Protein AF-A0AAE3SZ29-F1 (afdb_monomer_lite)

Secondary structure (DSSP, 8-state):
-PPP--------SS---SS------------HHHHHHHHHHHHTTS----PPPHHHHHHH-PPPTTT---HHHHHHHTT-GGGHHHHHHHHHHHHHHHHHTTT-HHHHHHHHHHHHHHHHHHHHHTHHHHHTT--HHHHHHHIIIIIIHHHHHHTPSPTT---HHHHHHHHHHHHHTTSS---

Structure (mmCIF, N/CA/C/O backbone):
data_AF-A0AAE3SZ29-F1
#
_entry.id   AF-A0AAE3SZ29-F1
#
loop_
_atom_site.group_PDB
_atom_site.id
_atom_site.type_symbol
_atom_site.label_atom_id
_atom_site.label_alt_id
_atom_site.label_comp_id
_atom_site.label_asym_id
_atom_site.label_entity_id
_atom_site.label_seq_id
_atom_site.pdbx_PDB_ins_code
_atom_site.Cartn_x
_atom_site.Cartn_y
_atom_site.Cartn_z
_atom_site.occupancy
_atom_site.B_iso_or_equiv
_atom_site.auth_seq_id
_atom_site.auth_comp_id
_atom_site.auth_asym_id
_atom_site.auth_atom_id
_atom_site.pdbx_PDB_model_num
ATOM 1 N N . MET A 1 1 ? -8.466 -22.260 -72.303 1.00 47.19 1 MET A N 1
ATOM 2 C CA . MET A 1 1 ? -7.644 -23.228 -71.547 1.00 47.19 1 MET A CA 1
ATOM 3 C C . MET A 1 1 ? -6.756 -22.408 -70.622 1.00 47.19 1 MET A C 1
ATOM 5 O O . MET A 1 1 ? -5.885 -21.716 -71.125 1.00 47.19 1 MET A O 1
ATOM 9 N N . PHE A 1 2 ? -7.067 -22.335 -69.325 1.00 50.59 2 PHE A N 1
ATOM 10 C CA . PHE A 1 2 ? -6.287 -21.530 -68.374 1.00 50.59 2 PHE A CA 1
ATOM 11 C C . PHE A 1 2 ? -5.117 -22.369 -67.837 1.00 50.59 2 PHE A C 1
ATOM 13 O O . PHE A 1 2 ? -5.345 -23.536 -67.508 1.00 50.59 2 PHE A O 1
ATOM 20 N N . PRO A 1 3 ? -3.884 -21.836 -67.769 1.00 58.81 3 PRO A N 1
ATOM 21 C CA . PRO A 1 3 ? -2.756 -22.582 -67.228 1.00 58.81 3 PRO A CA 1
ATOM 22 C C . PRO A 1 3 ? -2.939 -22.792 -65.721 1.00 58.81 3 PRO A C 1
ATOM 24 O O . PRO A 1 3 ? -3.259 -21.856 -64.989 1.00 58.81 3 PRO A O 1
ATOM 27 N N . GLN A 1 4 ? -2.733 -24.025 -65.259 1.00 59.03 4 GLN A N 1
ATOM 28 C CA . GLN A 1 4 ? -2.646 -24.323 -63.833 1.00 59.03 4 GLN A CA 1
ATOM 29 C C . GLN A 1 4 ? -1.248 -23.953 -63.336 1.00 59.03 4 GLN A C 1
ATOM 31 O O . GLN A 1 4 ? -0.250 -24.514 -63.783 1.00 59.03 4 GLN A O 1
ATOM 36 N N . THR A 1 5 ? -1.167 -22.999 -62.416 1.00 60.97 5 THR A N 1
ATOM 37 C CA . THR A 1 5 ? 0.059 -22.687 -61.681 1.00 60.97 5 THR A CA 1
ATOM 38 C C . THR A 1 5 ? 0.287 -23.758 -60.617 1.00 60.97 5 THR A C 1
ATOM 40 O O . THR A 1 5 ? -0.485 -23.880 -59.667 1.00 60.97 5 THR A O 1
ATOM 43 N N . ARG A 1 6 ? 1.349 -24.553 -60.781 1.00 57.00 6 ARG A N 1
ATOM 44 C CA . ARG A 1 6 ? 1.778 -25.576 -59.819 1.00 57.00 6 ARG A CA 1
ATOM 45 C C . ARG A 1 6 ? 2.961 -25.019 -59.024 1.00 57.00 6 ARG A C 1
ATOM 47 O O . ARG A 1 6 ? 3.998 -24.717 -59.606 1.00 57.00 6 ARG A O 1
ATOM 54 N N . GLN A 1 7 ? 2.778 -24.805 -57.722 1.00 60.34 7 GLN A N 1
ATOM 55 C CA . GLN A 1 7 ? 3.846 -24.383 -56.810 1.00 60.34 7 GLN A CA 1
ATOM 56 C C . GLN A 1 7 ? 4.390 -25.618 -56.082 1.00 60.34 7 GLN A C 1
ATOM 58 O O . GLN A 1 7 ? 3.624 -26.325 -55.431 1.00 60.34 7 GLN A O 1
ATOM 63 N N . GLU A 1 8 ? 5.691 -25.890 -56.195 1.00 67.19 8 GLU A N 1
ATOM 64 C CA . GLU A 1 8 ? 6.353 -27.058 -55.597 1.00 67.19 8 GLU A CA 1
ATOM 65 C C . GLU A 1 8 ? 7.702 -26.626 -54.994 1.00 67.19 8 GLU A C 1
ATOM 67 O O . GLU A 1 8 ? 8.421 -25.844 -55.611 1.00 67.19 8 GLU A O 1
ATO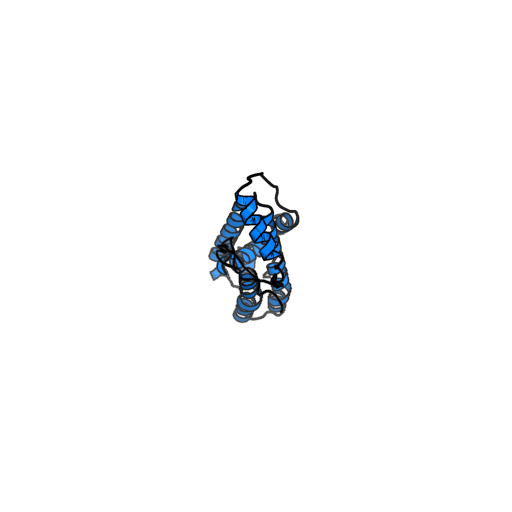M 72 N N . GLY A 1 9 ? 8.052 -27.124 -53.799 1.00 60.91 9 GLY A N 1
ATOM 73 C CA . GLY A 1 9 ? 9.371 -26.906 -53.176 1.00 60.91 9 GLY A CA 1
ATOM 74 C C . GLY A 1 9 ? 9.479 -25.792 -52.125 1.00 60.91 9 GLY A C 1
ATOM 75 O O . GLY A 1 9 ? 10.590 -25.414 -51.759 1.00 60.91 9 GLY A O 1
ATOM 76 N N . ASN A 1 10 ? 8.369 -25.261 -51.609 1.00 63.47 10 ASN A N 1
ATOM 77 C CA . ASN A 1 10 ? 8.437 -24.175 -50.631 1.00 63.47 10 ASN A CA 1
ATOM 78 C C . ASN A 1 10 ? 8.800 -24.675 -49.220 1.00 63.47 10 ASN A C 1
ATOM 80 O O . ASN A 1 10 ? 8.099 -25.511 -48.651 1.00 63.47 10 ASN A O 1
ATOM 84 N N . VAL A 1 11 ? 9.838 -24.088 -48.624 1.00 57.00 11 VAL A N 1
ATOM 85 C CA . VAL A 1 11 ? 10.181 -24.225 -47.201 1.00 57.00 11 VAL A CA 1
ATOM 86 C C . VAL A 1 11 ? 10.098 -22.834 -46.580 1.00 57.00 11 VAL A C 1
ATOM 88 O O . VAL A 1 11 ? 10.895 -21.964 -46.919 1.00 57.00 11 VAL A O 1
ATOM 91 N N . ALA A 1 12 ? 9.132 -22.603 -45.691 1.00 59.00 12 ALA A N 1
ATOM 92 C CA . ALA A 1 12 ? 9.002 -21.338 -44.971 1.00 59.00 12 ALA A CA 1
ATOM 93 C C . ALA A 1 12 ? 8.807 -21.593 -43.475 1.00 59.00 12 ALA A C 1
ATOM 95 O O . ALA A 1 12 ? 8.003 -22.434 -43.084 1.00 59.00 12 ALA A O 1
ATOM 96 N N . GLY A 1 13 ? 9.503 -20.824 -42.636 1.00 51.88 13 GLY A N 1
ATOM 97 C CA . GLY A 1 13 ? 9.291 -20.786 -41.182 1.00 51.88 13 GLY A CA 1
ATOM 98 C C . GLY A 1 13 ? 8.069 -19.956 -40.758 1.00 51.88 13 GLY A C 1
ATOM 99 O O . GLY A 1 13 ? 8.051 -19.437 -39.648 1.00 51.88 13 GLY A O 1
ATOM 100 N N . GLY A 1 14 ? 7.090 -19.772 -41.650 1.00 66.88 14 GLY A N 1
ATOM 101 C CA . GLY A 1 14 ? 5.929 -18.889 -41.496 1.00 66.88 14 GLY A CA 1
ATOM 102 C C . GLY A 1 14 ? 4.823 -19.216 -42.512 1.00 66.88 14 GLY A C 1
ATOM 103 O O . GLY A 1 14 ? 4.827 -20.291 -43.111 1.00 66.88 14 GLY A O 1
ATOM 104 N N . HIS A 1 15 ? 3.856 -18.316 -42.713 1.00 65.31 15 HIS A N 1
ATOM 105 C CA . HIS A 1 15 ? 2.686 -18.588 -43.563 1.00 65.31 15 HIS A CA 1
ATOM 106 C C . HIS A 1 15 ? 2.992 -18.504 -45.068 1.00 65.31 15 HIS A C 1
ATOM 108 O O . HIS A 1 15 ? 3.596 -17.539 -45.532 1.00 65.31 15 HIS A O 1
ATOM 114 N N . ILE A 1 16 ? 2.497 -19.478 -45.841 1.00 65.06 16 ILE A N 1
ATOM 115 C CA . ILE A 1 16 ? 2.490 -19.459 -47.312 1.00 65.06 16 ILE A CA 1
ATOM 116 C C . ILE A 1 16 ? 1.036 -19.445 -47.788 1.00 65.06 16 ILE A C 1
ATOM 118 O O . ILE A 1 16 ? 0.289 -20.373 -47.483 1.00 65.06 16 ILE A O 1
ATOM 122 N N . ALA A 1 17 ? 0.632 -18.431 -48.557 1.00 65.62 17 ALA A N 1
ATOM 123 C CA . ALA A 1 17 ? -0.669 -18.414 -49.229 1.00 65.62 17 ALA A CA 1
ATOM 124 C C . ALA A 1 17 ? -0.575 -17.850 -50.650 1.00 65.62 17 ALA A C 1
ATOM 126 O O . ALA A 1 17 ? 0.281 -17.023 -50.951 1.00 65.62 17 ALA A O 1
ATOM 127 N N . GLY A 1 18 ? -1.476 -18.316 -51.521 1.00 64.00 18 GLY A N 1
ATOM 128 C CA . GLY A 1 18 ? -1.470 -18.008 -52.954 1.00 64.00 18 GLY A CA 1
ATOM 129 C C . GLY A 1 18 ? -2.265 -16.770 -53.386 1.00 64.00 18 GLY A C 1
ATOM 130 O O . GLY A 1 18 ? -2.186 -16.414 -54.558 1.00 64.00 18 GLY A O 1
ATOM 131 N N . ARG A 1 19 ? -3.037 -16.119 -52.500 1.00 60.06 19 ARG A N 1
ATOM 132 C CA . ARG A 1 19 ? -3.757 -14.874 -52.837 1.00 60.06 19 ARG A CA 1
ATOM 133 C C . ARG A 1 19 ? -3.619 -13.789 -51.768 1.00 60.06 19 ARG A C 1
ATOM 135 O O . ARG A 1 19 ? -3.003 -12.784 -52.066 1.00 60.06 19 ARG A O 1
ATOM 142 N N . ASP A 1 20 ? -4.077 -14.014 -50.537 1.00 56.59 20 ASP A N 1
ATOM 143 C CA . ASP A 1 20 ? -3.865 -13.087 -49.414 1.00 56.59 20 ASP A CA 1
ATOM 144 C C . ASP A 1 20 ? -3.692 -13.877 -48.103 1.00 56.59 20 ASP A C 1
ATOM 146 O O . ASP A 1 20 ? -4.398 -14.864 -47.880 1.00 56.59 20 ASP A O 1
ATOM 150 N N . VAL A 1 21 ? -2.770 -13.452 -47.230 1.00 61.41 21 VAL A N 1
ATOM 151 C CA . VAL A 1 21 ? -2.700 -13.892 -45.823 1.00 61.41 21 VAL A CA 1
ATOM 152 C C . VAL A 1 21 ? -3.223 -12.743 -44.972 1.00 61.41 21 VAL A C 1
ATOM 154 O O . VAL A 1 21 ? -2.556 -11.719 -44.850 1.00 61.41 21 VAL A O 1
ATOM 157 N N . ASN A 1 22 ? -4.401 -12.897 -44.374 1.00 46.62 22 ASN A N 1
ATOM 158 C CA . ASN A 1 22 ? -4.946 -11.884 -43.478 1.00 46.62 22 ASN A CA 1
ATOM 159 C C . ASN A 1 22 ? -4.618 -12.271 -42.029 1.00 46.62 22 ASN A C 1
ATOM 161 O O . ASN A 1 22 ? -5.275 -13.135 -41.448 1.00 46.62 22 ASN A O 1
ATOM 165 N N . ILE A 1 23 ? -3.552 -11.689 -41.471 1.00 58.38 23 ILE A N 1
ATOM 166 C CA . ILE A 1 23 ? -3.154 -11.904 -40.075 1.00 58.38 23 ILE A CA 1
ATOM 167 C C . ILE A 1 23 ? -3.826 -10.822 -39.232 1.00 58.38 23 ILE A C 1
ATOM 169 O O . ILE A 1 23 ? -3.343 -9.696 -39.145 1.00 58.38 23 ILE A O 1
ATOM 173 N N . THR A 1 24 ? -4.951 -11.148 -38.603 1.00 47.38 24 THR A N 1
ATOM 174 C CA . THR A 1 24 ? -5.554 -10.272 -37.594 1.00 47.38 24 THR A CA 1
ATOM 175 C C . THR A 1 24 ? -4.826 -10.486 -36.271 1.00 47.38 24 THR A C 1
ATOM 177 O O . THR A 1 24 ? -5.182 -11.354 -35.477 1.00 47.38 24 THR A O 1
ATOM 180 N N . THR A 1 25 ? -3.770 -9.711 -36.028 1.00 45.91 25 THR A N 1
ATOM 181 C CA . THR A 1 25 ? -3.190 -9.600 -34.689 1.00 45.91 25 THR A CA 1
ATOM 182 C C . THR A 1 25 ? -4.165 -8.824 -33.816 1.00 45.91 25 THR A C 1
ATOM 184 O O . THR A 1 25 ? -4.243 -7.600 -33.892 1.00 45.91 25 THR A O 1
ATOM 187 N N . HIS A 1 26 ? -4.917 -9.531 -32.975 1.00 42.62 26 HIS A N 1
ATOM 188 C CA . HIS A 1 26 ? -5.533 -8.914 -31.810 1.00 42.62 26 HIS A CA 1
ATOM 189 C C . HIS A 1 26 ? -4.404 -8.554 -30.842 1.00 42.62 26 HIS A C 1
ATOM 191 O O . HIS A 1 26 ? -4.051 -9.339 -29.966 1.00 42.62 26 HIS A O 1
ATOM 197 N N . THR A 1 27 ? -3.792 -7.383 -31.016 1.00 49.19 27 THR A N 1
ATOM 198 C CA . THR A 1 27 ? -3.107 -6.731 -29.902 1.00 49.19 27 THR A CA 1
ATOM 199 C C . THR A 1 27 ? -4.181 -6.492 -28.855 1.00 49.19 27 THR A C 1
ATOM 201 O O . THR A 1 27 ? -5.045 -5.631 -29.036 1.00 49.19 27 THR A O 1
ATOM 204 N N . ALA A 1 28 ? -4.187 -7.320 -27.807 1.00 51.25 28 ALA A N 1
ATOM 205 C CA . ALA A 1 28 ? -4.912 -7.002 -26.589 1.00 51.25 28 ALA A CA 1
ATOM 206 C C . ALA A 1 28 ? -4.558 -5.555 -26.207 1.00 51.25 28 ALA A C 1
ATOM 208 O O . ALA A 1 28 ? -3.426 -5.140 -26.473 1.00 51.25 28 ALA A O 1
ATOM 209 N N . PRO A 1 29 ? -5.488 -4.760 -25.654 1.00 46.75 29 PRO A N 1
ATOM 210 C CA . PRO A 1 29 ? -5.119 -3.463 -25.112 1.00 46.75 29 PRO A CA 1
ATOM 211 C C . PRO A 1 29 ? -4.014 -3.721 -24.088 1.00 46.75 29 PRO A C 1
ATOM 213 O O . PRO A 1 29 ? -4.275 -4.305 -23.040 1.00 46.75 29 PRO A O 1
ATOM 216 N N . HIS A 1 30 ? -2.770 -3.394 -24.441 1.00 50.34 30 HIS A N 1
ATOM 217 C CA . HIS A 1 30 ? -1.645 -3.513 -23.528 1.00 50.34 30 HIS A CA 1
ATOM 218 C C . HIS A 1 30 ? -1.993 -2.621 -22.347 1.00 50.34 30 HIS A C 1
ATOM 220 O O . HIS A 1 30 ? -2.097 -1.401 -22.504 1.00 50.34 30 HIS A O 1
ATOM 226 N N . ASN A 1 31 ? -2.249 -3.225 -21.186 1.00 68.12 31 ASN A N 1
ATOM 227 C CA . ASN A 1 31 ? -2.470 -2.446 -19.983 1.00 68.12 31 ASN A CA 1
ATOM 228 C C . ASN A 1 31 ? -1.207 -1.610 -19.774 1.00 68.12 31 ASN A C 1
ATOM 230 O O . ASN A 1 31 ? -0.101 -2.084 -20.029 1.00 68.12 31 ASN A O 1
ATOM 234 N N . TYR A 1 32 ? -1.354 -0.365 -19.327 1.00 72.69 32 TYR A N 1
ATOM 235 C CA . TYR A 1 32 ? -0.215 0.519 -19.054 1.00 72.69 32 TYR A CA 1
ATOM 236 C C . TYR A 1 32 ? 0.872 -0.196 -18.222 1.00 72.69 32 TYR A C 1
ATOM 238 O O . TYR A 1 32 ? 2.058 -0.100 -18.518 1.00 72.69 32 TYR A O 1
ATOM 246 N N . ILE A 1 33 ? 0.457 -1.048 -17.280 1.00 72.44 33 ILE A N 1
ATOM 247 C CA . ILE A 1 33 ? 1.335 -1.909 -16.478 1.00 72.44 33 ILE A CA 1
ATOM 248 C C . ILE A 1 33 ? 2.107 -2.957 -17.302 1.00 72.44 33 ILE A C 1
ATOM 250 O O . ILE A 1 33 ? 3.288 -3.179 -17.041 1.00 72.44 33 ILE A O 1
ATOM 254 N N . ASP A 1 34 ? 1.498 -3.567 -18.319 1.00 73.75 34 ASP A N 1
ATOM 255 C CA . ASP A 1 34 ? 2.175 -4.526 -19.203 1.00 73.75 34 ASP A CA 1
ATOM 256 C C . ASP A 1 34 ? 3.289 -3.845 -20.012 1.00 73.75 34 ASP A C 1
ATOM 258 O O . ASP A 1 34 ? 4.384 -4.394 -20.145 1.00 73.75 34 ASP A O 1
ATOM 262 N N . GLN A 1 35 ? 3.049 -2.612 -20.477 1.00 75.44 35 GLN A N 1
ATOM 263 C CA . GLN A 1 35 ? 4.069 -1.802 -21.156 1.00 75.44 35 GLN A CA 1
ATOM 264 C C . GLN A 1 35 ? 5.237 -1.469 -20.221 1.00 75.44 35 GLN A C 1
ATOM 266 O O . GLN A 1 35 ? 6.398 -1.547 -20.624 1.00 75.44 35 GLN A O 1
ATOM 271 N N . LEU A 1 36 ? 4.952 -1.150 -18.954 1.00 73.06 36 LEU A N 1
ATOM 272 C CA . LEU A 1 36 ? 5.995 -0.919 -17.954 1.00 73.06 36 LEU A CA 1
ATOM 273 C C . LEU A 1 36 ? 6.800 -2.189 -17.662 1.00 73.06 36 LEU A C 1
ATOM 275 O O . LEU A 1 36 ? 8.022 -2.130 -17.536 1.00 73.06 36 LEU A O 1
ATOM 279 N N . TYR A 1 37 ? 6.156 -3.357 -17.606 1.00 75.25 37 TYR A N 1
ATOM 280 C CA . TYR A 1 37 ? 6.866 -4.624 -17.427 1.00 75.25 37 TYR A CA 1
ATOM 281 C C . TYR A 1 37 ? 7.765 -4.985 -18.611 1.00 75.25 37 TYR A C 1
ATOM 283 O O . TYR A 1 37 ? 8.831 -5.572 -18.403 1.00 75.25 37 TYR A O 1
ATOM 291 N N . GLU A 1 38 ? 7.359 -4.668 -19.839 1.00 74.31 38 GLU A N 1
ATOM 292 C CA . GLU A 1 38 ? 8.212 -4.817 -21.020 1.00 74.31 38 GLU A CA 1
ATOM 293 C C . GLU A 1 38 ? 9.417 -3.872 -20.940 1.00 74.31 38 GLU A C 1
ATOM 295 O O . GLU A 1 38 ? 10.556 -4.339 -21.020 1.00 74.31 38 GLU A O 1
ATOM 300 N N . SER A 1 39 ? 9.193 -2.584 -20.662 1.00 72.81 39 SER A N 1
ATOM 301 C CA . SER A 1 39 ? 10.261 -1.590 -20.473 1.00 72.81 39 SER A CA 1
ATOM 302 C C . SER A 1 39 ? 11.261 -2.006 -19.391 1.00 72.81 39 SER A C 1
ATOM 304 O O . SER A 1 39 ? 12.470 -1.952 -19.613 1.00 72.81 39 SER A O 1
ATOM 306 N N . LEU A 1 40 ? 10.782 -2.548 -18.267 1.00 73.00 40 LEU A N 1
ATOM 307 C CA . LEU A 1 40 ? 11.635 -3.072 -17.200 1.00 73.00 40 LEU A CA 1
ATOM 308 C C . LEU A 1 40 ? 12.573 -4.185 -17.686 1.00 73.00 40 LEU A C 1
ATOM 310 O O . LEU A 1 40 ? 13.750 -4.204 -17.329 1.00 73.00 40 LEU A O 1
ATOM 314 N N . LYS A 1 41 ? 12.082 -5.119 -18.510 1.00 72.12 41 LYS A N 1
ATOM 315 C CA . LYS A 1 41 ? 12.922 -6.199 -19.062 1.00 72.12 41 LYS A CA 1
ATOM 316 C C . LYS A 1 41 ? 14.040 -5.652 -19.951 1.00 72.12 41 LYS A C 1
ATOM 318 O O . LYS A 1 41 ? 15.112 -6.253 -20.008 1.00 72.12 41 LYS A O 1
ATOM 323 N N . HIS A 1 42 ? 13.800 -4.533 -20.632 1.00 67.19 42 HIS A N 1
ATOM 324 C CA . HIS A 1 42 ? 14.797 -3.872 -21.469 1.00 67.19 42 HIS A CA 1
ATOM 325 C C . HIS A 1 42 ? 15.809 -3.060 -20.643 1.00 67.19 42 HIS A C 1
ATOM 327 O O . HIS A 1 42 ? 17.006 -3.127 -20.926 1.00 67.19 42 HIS A O 1
ATOM 333 N N . GLU A 1 43 ? 15.362 -2.364 -19.593 1.00 67.00 43 GLU A N 1
ATOM 334 C CA . GLU A 1 43 ? 16.211 -1.555 -18.702 1.00 67.00 43 GLU A CA 1
ATOM 335 C C . GLU A 1 43 ? 17.206 -2.385 -17.881 1.00 67.00 43 GLU A C 1
ATOM 337 O O . GLU A 1 43 ? 18.330 -1.943 -17.657 1.00 67.00 43 GLU A O 1
ATOM 342 N N . VAL A 1 44 ? 16.855 -3.618 -17.493 1.00 60.16 44 VAL A N 1
ATOM 343 C CA . VAL A 1 44 ? 17.769 -4.522 -16.760 1.00 60.16 44 VAL A CA 1
ATOM 344 C C . VAL A 1 44 ? 19.093 -4.756 -17.514 1.00 60.16 44 VAL A C 1
ATOM 346 O O . VAL A 1 44 ? 20.103 -5.069 -16.886 1.00 60.16 44 VAL A O 1
ATOM 349 N N . ASN A 1 45 ? 19.126 -4.536 -18.834 1.00 55.16 45 ASN A N 1
ATOM 350 C CA . ASN A 1 45 ? 20.330 -4.681 -19.656 1.00 55.16 45 ASN A CA 1
ATOM 351 C C . ASN A 1 45 ? 21.153 -3.387 -19.822 1.00 55.16 45 ASN A C 1
ATOM 353 O O . ASN A 1 45 ? 22.303 -3.468 -20.244 1.00 55.16 45 ASN A O 1
ATOM 357 N N . ASN A 1 46 ? 20.606 -2.213 -19.483 1.00 53.22 46 ASN A N 1
ATOM 358 C CA . ASN A 1 46 ? 21.255 -0.908 -19.649 1.00 53.22 46 ASN A CA 1
ATOM 359 C C . ASN A 1 46 ? 21.281 -0.159 -18.309 1.00 53.22 46 ASN A C 1
ATOM 361 O O . ASN A 1 46 ? 20.355 0.560 -17.951 1.00 53.22 46 ASN A O 1
ATOM 365 N N . SER A 1 47 ? 22.353 -0.338 -17.539 1.00 50.12 47 SER A N 1
ATOM 366 C CA . SER A 1 47 ? 22.482 0.244 -16.200 1.00 50.12 47 SER A CA 1
ATOM 367 C C . SER A 1 47 ? 22.948 1.705 -16.244 1.00 50.12 47 SER A C 1
ATOM 369 O O . SER A 1 47 ? 24.145 1.981 -16.179 1.00 50.12 47 SER A O 1
ATOM 371 N N . THR A 1 48 ? 22.012 2.651 -16.305 1.00 51.34 48 THR A N 1
ATOM 372 C CA . THR A 1 48 ? 22.266 4.061 -15.959 1.00 51.34 48 THR A CA 1
ATOM 373 C C . THR A 1 48 ? 21.582 4.395 -14.633 1.00 51.34 48 THR A C 1
ATOM 375 O O . THR A 1 48 ? 20.394 4.108 -14.501 1.00 51.34 48 THR A O 1
ATOM 378 N N . PRO A 1 49 ? 22.273 4.994 -13.645 1.00 52.03 49 PRO A N 1
ATOM 379 C CA . PRO A 1 49 ? 21.628 5.427 -12.409 1.00 52.03 49 PRO A CA 1
ATOM 380 C C . PRO A 1 49 ? 20.580 6.505 -12.714 1.00 52.03 49 PRO A C 1
ATOM 382 O O . PRO A 1 49 ? 20.920 7.546 -13.272 1.00 52.03 49 PRO A O 1
ATOM 385 N N . GLN A 1 50 ? 19.324 6.2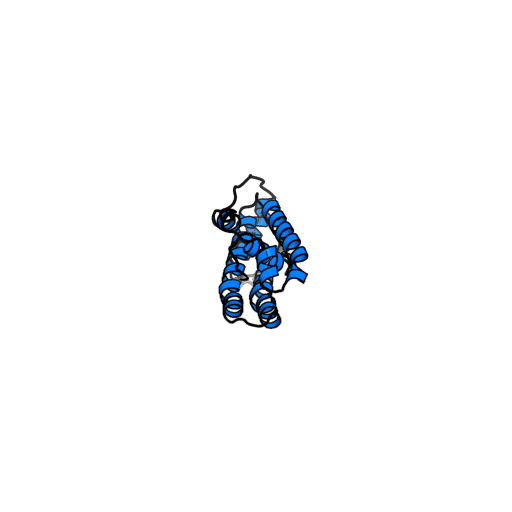56 -12.352 1.00 61.44 50 GLN A N 1
ATOM 386 C CA . GLN A 1 50 ? 18.243 7.241 -12.393 1.00 61.44 50 GLN A CA 1
ATOM 387 C C . GLN A 1 50 ? 17.833 7.620 -10.967 1.00 61.44 50 GLN A C 1
ATOM 389 O O . GLN A 1 50 ? 17.886 6.793 -10.057 1.00 61.44 50 GLN A O 1
ATOM 394 N N . GLU A 1 51 ? 17.442 8.878 -10.778 1.00 61.97 51 GLU A N 1
ATOM 395 C CA . GLU A 1 51 ? 16.820 9.349 -9.538 1.00 61.97 51 GLU A CA 1
ATOM 396 C C . GLU A 1 51 ? 15.377 8.831 -9.418 1.00 61.97 51 GLU A C 1
ATOM 398 O O . GLU A 1 51 ? 14.801 8.327 -10.385 1.00 61.97 51 GLU A O 1
ATOM 403 N N . PHE A 1 52 ? 14.788 8.936 -8.220 1.00 69.19 52 PHE A N 1
ATOM 404 C CA . PHE A 1 52 ? 13.387 8.567 -8.024 1.00 69.19 52 PHE A CA 1
ATOM 405 C C . PHE A 1 52 ? 12.453 9.488 -8.820 1.00 69.19 52 PHE A C 1
ATOM 407 O O . PHE A 1 52 ? 12.611 10.705 -8.756 1.00 69.19 52 PHE A O 1
ATOM 414 N N . ILE A 1 53 ? 11.437 8.937 -9.485 1.00 75.56 53 ILE A N 1
ATOM 415 C CA . ILE A 1 53 ? 10.370 9.718 -10.112 1.00 75.56 53 ILE A CA 1
ATOM 416 C C . ILE A 1 53 ? 9.587 10.489 -9.044 1.00 75.56 53 ILE A C 1
ATOM 418 O O . ILE A 1 53 ? 9.357 9.993 -7.938 1.00 75.56 53 ILE A O 1
ATOM 422 N N . GLU A 1 54 ? 9.131 11.690 -9.391 1.00 70.31 54 GLU A N 1
ATOM 423 C CA . GLU A 1 54 ? 8.446 12.624 -8.483 1.00 70.31 54 GLU A CA 1
ATOM 424 C C . GLU A 1 54 ? 7.254 11.981 -7.747 1.00 70.31 54 GLU A C 1
ATOM 426 O O . GLU A 1 54 ? 7.078 12.159 -6.541 1.00 70.31 54 GLU A O 1
ATOM 431 N N . GLN A 1 55 ? 6.476 11.147 -8.444 1.00 69.25 55 GLN A N 1
ATOM 432 C CA . GLN A 1 55 ? 5.337 10.434 -7.856 1.00 69.25 55 GLN A CA 1
ATOM 433 C C . GLN A 1 55 ? 5.755 9.462 -6.747 1.00 69.25 55 GLN A C 1
ATOM 435 O O . GLN A 1 55 ? 5.085 9.366 -5.721 1.00 69.25 55 GLN A O 1
ATOM 440 N N . LEU A 1 56 ? 6.870 8.749 -6.920 1.00 75.81 56 LEU A N 1
ATOM 441 C CA . LEU A 1 56 ? 7.381 7.832 -5.905 1.00 75.81 56 LEU A CA 1
ATOM 442 C C . LEU A 1 56 ? 8.032 8.607 -4.752 1.00 75.81 56 LEU A C 1
ATOM 444 O O . LEU A 1 56 ? 7.838 8.245 -3.592 1.00 75.81 56 LEU A O 1
ATOM 448 N N . GLN A 1 57 ? 8.723 9.713 -5.054 1.00 75.62 57 GLN A N 1
ATOM 449 C CA . GLN A 1 57 ? 9.264 10.623 -4.039 1.00 75.62 57 GLN A CA 1
ATOM 450 C C . GLN A 1 57 ? 8.166 11.145 -3.106 1.00 75.62 57 GLN A C 1
ATOM 452 O O . GLN A 1 57 ? 8.382 11.200 -1.898 1.00 75.62 57 GLN A O 1
ATOM 457 N N . HIS A 1 58 ? 6.973 11.448 -3.627 1.00 77.12 58 HIS A N 1
ATOM 458 C CA . HIS A 1 58 ? 5.827 11.855 -2.810 1.00 77.12 58 HIS A CA 1
ATOM 459 C C . HIS A 1 58 ? 5.428 10.795 -1.766 1.00 77.12 58 HIS A C 1
ATOM 461 O O . HIS A 1 58 ? 5.196 11.124 -0.603 1.00 77.12 58 HIS A O 1
ATOM 467 N N . PHE A 1 59 ? 5.395 9.513 -2.146 1.00 73.62 59 PHE A N 1
ATOM 468 C CA . PHE A 1 59 ? 5.067 8.420 -1.219 1.00 73.62 59 PHE A CA 1
ATOM 469 C C . PHE A 1 59 ? 6.203 8.080 -0.246 1.00 73.62 59 PHE A C 1
ATOM 471 O O . PHE A 1 59 ? 5.955 7.574 0.852 1.00 73.62 59 PHE A O 1
ATOM 478 N N . MET A 1 60 ? 7.447 8.349 -0.644 1.00 72.56 60 MET A N 1
ATOM 479 C CA . MET A 1 60 ? 8.633 8.163 0.194 1.00 72.56 60 MET A CA 1
ATOM 480 C C . MET A 1 60 ? 8.879 9.331 1.154 1.00 72.56 60 MET A C 1
ATOM 482 O O . MET A 1 60 ? 9.555 9.151 2.167 1.00 72.56 60 MET A O 1
ATOM 486 N N . ALA A 1 61 ? 8.351 10.517 0.855 1.00 72.50 61 ALA A N 1
ATOM 487 C CA . ALA A 1 61 ? 8.460 11.676 1.718 1.00 72.50 61 ALA A CA 1
ATOM 488 C C . ALA A 1 61 ? 7.634 11.458 2.993 1.00 72.50 61 ALA A C 1
ATOM 490 O O . ALA A 1 61 ? 6.404 11.433 2.964 1.00 72.50 61 ALA A O 1
ATOM 491 N N . SER A 1 62 ? 8.318 11.319 4.128 1.00 59.50 62 SER A N 1
ATOM 492 C CA . SER A 1 62 ? 7.666 11.354 5.436 1.00 59.50 62 SER A CA 1
ATOM 493 C C . SER A 1 62 ? 7.360 12.804 5.823 1.00 59.50 62 SER A C 1
ATOM 495 O O . SER A 1 62 ? 8.232 13.666 5.663 1.00 59.50 62 SER A O 1
ATOM 497 N N . PRO A 1 63 ? 6.171 13.102 6.380 1.00 59.34 63 PRO A N 1
ATOM 498 C CA . PRO A 1 63 ? 5.932 14.400 6.996 1.00 59.34 63 PRO A CA 1
ATOM 499 C C . PRO A 1 63 ? 6.912 14.636 8.157 1.00 59.34 63 PRO A C 1
ATOM 501 O O . PRO A 1 63 ? 7.468 13.680 8.708 1.00 59.34 63 PRO A O 1
ATOM 504 N N . PRO A 1 64 ? 7.146 15.904 8.543 1.00 54.19 64 PRO A N 1
ATOM 505 C CA . PRO A 1 64 ? 8.071 16.240 9.618 1.00 54.19 64 PRO A CA 1
ATOM 506 C C . PRO A 1 64 ? 7.735 15.462 10.897 1.00 54.19 64 PRO A C 1
ATOM 508 O O . PRO A 1 64 ? 6.585 15.432 11.341 1.00 54.19 64 PRO A O 1
ATOM 511 N N . SER A 1 65 ? 8.768 14.861 11.496 1.00 53.69 65 SER A N 1
ATOM 512 C CA . SER A 1 65 ? 8.694 13.899 12.610 1.00 53.69 65 SER A CA 1
ATOM 513 C C . SER A 1 65 ? 7.925 14.382 13.845 1.00 53.69 65 SER A C 1
ATOM 515 O O . SER A 1 65 ? 7.521 13.575 14.674 1.00 53.69 65 SER A O 1
ATOM 517 N N . GLN A 1 66 ? 7.701 15.691 13.968 1.00 50.41 66 GLN A N 1
ATOM 518 C CA . GLN A 1 66 ? 6.963 16.313 15.068 1.00 50.41 66 GLN A CA 1
ATOM 519 C C . GLN A 1 66 ? 5.432 16.183 14.946 1.00 50.41 66 GLN A C 1
ATOM 521 O O . GLN A 1 66 ? 4.733 16.438 15.922 1.00 50.41 66 GLN A O 1
ATOM 526 N N . LEU A 1 67 ? 4.905 15.789 13.779 1.00 53.62 67 LEU A N 1
ATOM 527 C CA . LEU A 1 67 ? 3.464 15.618 13.521 1.00 53.62 67 LEU A CA 1
ATOM 528 C C . LEU A 1 67 ? 3.066 14.165 13.212 1.00 53.62 67 LEU A C 1
ATOM 530 O O . LEU A 1 67 ? 1.878 13.845 13.176 1.00 53.62 67 LEU A O 1
ATOM 534 N N . SER A 1 68 ? 4.033 13.277 12.980 1.00 58.62 68 SER A N 1
ATOM 535 C CA . SER A 1 68 ? 3.779 11.886 12.603 1.00 58.62 68 SER A CA 1
ATOM 536 C C . SER A 1 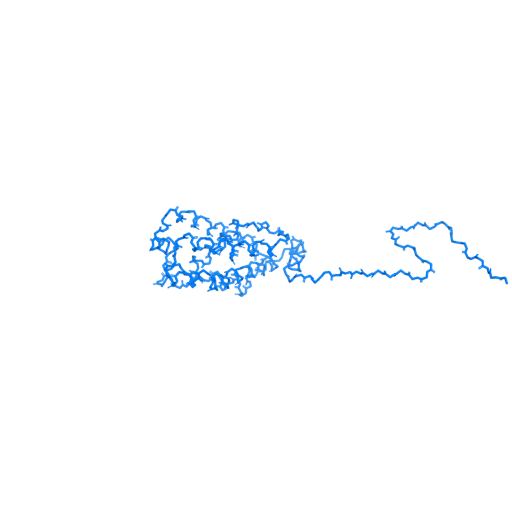68 ? 3.727 10.972 13.831 1.00 58.62 68 SER A C 1
ATOM 538 O O . SER A 1 68 ? 4.763 10.714 14.445 1.00 58.62 68 SER A O 1
ATOM 540 N N . ARG A 1 69 ? 2.548 10.426 14.162 1.00 67.94 69 ARG A N 1
ATOM 541 C CA . ARG A 1 69 ? 2.458 9.233 15.030 1.00 67.94 69 ARG A CA 1
ATOM 542 C C . ARG A 1 69 ? 3.078 8.032 14.322 1.00 67.94 69 ARG A C 1
ATOM 544 O O . ARG A 1 69 ? 2.900 7.881 13.108 1.00 67.94 69 ARG A O 1
ATOM 551 N N . SER A 1 70 ? 3.776 7.175 15.067 1.00 74.62 70 SER A N 1
ATOM 552 C CA . SER A 1 70 ? 4.352 5.958 14.494 1.00 74.62 70 SER A CA 1
ATOM 553 C C . SER A 1 70 ? 3.247 4.982 14.066 1.00 74.62 70 SER A C 1
ATOM 555 O O . SER A 1 70 ? 2.115 5.051 14.548 1.00 74.62 70 SER A O 1
ATOM 557 N N . LEU A 1 71 ? 3.556 4.069 13.140 1.00 78.81 71 LEU A N 1
ATOM 558 C CA . LEU A 1 71 ? 2.614 3.016 12.744 1.00 78.81 71 LEU A CA 1
ATOM 559 C C . LEU A 1 71 ? 2.232 2.149 13.956 1.00 78.81 71 LEU A C 1
ATOM 561 O O . LEU A 1 71 ? 1.062 1.808 14.111 1.00 78.81 71 LEU A O 1
ATOM 565 N N . ALA A 1 72 ? 3.195 1.869 14.838 1.00 79.06 72 ALA A N 1
ATOM 566 C CA . ALA A 1 72 ? 2.964 1.181 16.102 1.00 79.06 72 ALA A CA 1
ATOM 567 C C . ALA A 1 72 ? 1.947 1.903 17.007 1.00 79.06 72 ALA A C 1
ATOM 569 O O . ALA A 1 72 ? 1.064 1.245 17.559 1.00 79.06 72 ALA A O 1
ATOM 570 N N . ASP A 1 73 ? 2.020 3.234 17.114 1.00 79.50 73 ASP A N 1
ATOM 571 C CA . ASP A 1 73 ? 1.068 4.021 17.912 1.00 79.50 73 ASP A CA 1
ATOM 572 C C . ASP A 1 73 ? -0.340 3.961 17.304 1.00 79.50 73 ASP A C 1
ATOM 574 O O . ASP A 1 73 ? -1.300 3.648 18.001 1.00 79.50 73 ASP A O 1
ATOM 578 N N . LYS A 1 74 ? -0.462 4.152 15.981 1.00 80.06 74 LYS A N 1
ATOM 579 C CA . LYS A 1 74 ? -1.752 4.093 15.260 1.00 80.06 74 LYS A CA 1
ATOM 580 C C . LYS A 1 74 ? -2.453 2.737 15.414 1.00 80.06 74 LYS A C 1
ATOM 582 O O . LYS A 1 74 ? -3.669 2.658 15.574 1.00 80.06 74 LYS A O 1
ATOM 587 N N . LEU A 1 75 ? -1.686 1.650 15.348 1.00 80.31 75 LEU A N 1
ATOM 588 C CA . LEU A 1 75 ? -2.213 0.297 15.533 1.00 80.31 75 LEU A CA 1
ATOM 589 C C . LEU A 1 75 ? -2.526 0.002 17.006 1.00 80.31 75 LEU A C 1
ATOM 591 O O . LEU A 1 75 ? -3.478 -0.717 17.302 1.00 80.31 75 LEU A O 1
ATOM 595 N N . SER A 1 76 ? -1.771 0.575 17.943 1.00 79.69 76 SER A N 1
ATOM 596 C CA . SER A 1 76 ? -2.060 0.433 19.373 1.00 79.69 76 SER A CA 1
ATOM 597 C C . SER A 1 76 ? -3.355 1.144 19.766 1.00 79.69 76 SER A C 1
ATOM 599 O O . SER A 1 76 ? -4.163 0.561 20.487 1.00 79.69 76 SER A O 1
ATOM 601 N N . ASP A 1 77 ? -3.596 2.341 19.224 1.00 78.88 77 ASP A N 1
ATOM 602 C CA . ASP A 1 77 ? -4.813 3.131 19.459 1.00 78.88 77 ASP A CA 1
ATOM 603 C C . ASP A 1 77 ? -6.085 2.412 18.968 1.00 78.88 77 ASP A C 1
ATOM 605 O O . ASP A 1 77 ? -7.163 2.581 19.532 1.00 78.88 77 ASP A O 1
ATOM 609 N N . THR A 1 78 ? -5.953 1.541 17.964 1.00 74.81 78 THR A N 1
ATOM 610 C CA . THR A 1 78 ? -7.056 0.751 17.389 1.00 74.81 78 THR A CA 1
ATOM 611 C C . THR A 1 78 ? -7.171 -0.664 17.959 1.00 74.81 78 THR A C 1
ATOM 613 O O . THR A 1 78 ? -7.872 -1.507 17.394 1.00 74.81 78 THR A O 1
ATOM 616 N N . ASN A 1 79 ? -6.506 -0.945 19.087 1.00 78.69 79 ASN A N 1
ATOM 617 C CA . ASN A 1 79 ? -6.509 -2.254 19.749 1.00 78.69 79 ASN A CA 1
ATOM 618 C C . ASN A 1 79 ? -5.959 -3.394 18.858 1.00 78.69 79 ASN A C 1
ATOM 620 O O . ASN A 1 79 ? -6.425 -4.533 18.911 1.00 78.69 79 ASN A O 1
ATOM 624 N N . ARG A 1 80 ? -4.966 -3.074 18.014 1.00 80.56 80 ARG A N 1
ATOM 625 C CA . ARG A 1 80 ? -4.298 -3.978 17.056 1.00 80.56 80 ARG A CA 1
ATOM 626 C C . ARG A 1 80 ? -2.822 -4.203 17.405 1.00 80.56 80 ARG A C 1
ATOM 628 O O . ARG A 1 80 ? -1.968 -4.318 16.525 1.00 80.56 80 ARG A O 1
ATOM 635 N N . GLN A 1 81 ? -2.499 -4.255 18.698 1.00 82.62 81 GLN A N 1
ATOM 636 C CA . GLN A 1 81 ? -1.127 -4.497 19.171 1.00 82.62 81 GLN A CA 1
ATOM 637 C C . GLN A 1 81 ? -0.559 -5.845 18.711 1.00 82.62 81 GLN A C 1
ATOM 639 O O . GLN A 1 81 ? 0.649 -5.964 18.522 1.00 82.62 81 GLN A O 1
ATOM 644 N N . ASP A 1 82 ? -1.422 -6.835 18.473 1.00 84.50 82 ASP A N 1
ATOM 645 C CA . ASP A 1 82 ? -1.058 -8.177 18.012 1.00 84.50 82 ASP A CA 1
ATOM 646 C C . ASP A 1 82 ? -0.339 -8.185 16.656 1.00 84.50 82 ASP A C 1
ATOM 648 O O . ASP A 1 82 ? 0.463 -9.079 16.392 1.00 84.50 82 ASP A O 1
ATOM 652 N N . ILE A 1 83 ? -0.582 -7.180 15.808 1.00 85.12 83 ILE A N 1
ATOM 653 C CA . ILE A 1 83 ? 0.002 -7.106 14.462 1.00 85.12 83 ILE A CA 1
ATOM 654 C C . ILE A 1 83 ? 1.119 -6.068 14.327 1.00 85.12 83 ILE A C 1
ATOM 656 O O . ILE A 1 83 ? 1.728 -5.990 13.262 1.00 85.12 83 ILE A O 1
ATOM 660 N N . VAL A 1 84 ? 1.428 -5.294 15.374 1.00 85.88 84 VAL A N 1
ATOM 661 C CA . VAL A 1 84 ? 2.400 -4.183 15.315 1.00 85.88 84 VAL A CA 1
ATOM 662 C C . VAL A 1 84 ? 3.779 -4.647 14.847 1.00 85.88 84 VAL A C 1
ATOM 664 O O . VAL A 1 84 ? 4.335 -4.075 13.909 1.00 85.88 84 VAL A O 1
ATOM 667 N N . GLU A 1 85 ? 4.319 -5.707 15.453 1.00 86.12 85 GLU A N 1
ATOM 668 C CA . GLU A 1 85 ? 5.644 -6.235 15.101 1.00 86.12 85 GLU A CA 1
ATOM 669 C C . GLU A 1 85 ? 5.689 -6.704 13.640 1.00 86.12 85 GLU A C 1
ATOM 671 O O . GLU A 1 85 ? 6.607 -6.375 12.885 1.00 86.12 85 GLU A O 1
ATOM 676 N N . THR A 1 86 ? 4.645 -7.419 13.216 1.00 85.69 86 THR A N 1
ATOM 677 C CA . THR A 1 86 ? 4.527 -7.915 11.840 1.00 85.69 86 THR A CA 1
ATOM 678 C C . THR A 1 86 ? 4.397 -6.758 10.846 1.00 85.69 86 THR A C 1
ATOM 680 O O . THR A 1 86 ? 5.013 -6.795 9.780 1.00 85.69 86 THR A O 1
ATOM 683 N N . ALA A 1 87 ? 3.642 -5.713 11.194 1.00 85.94 87 ALA A N 1
ATOM 684 C CA . ALA A 1 87 ? 3.414 -4.547 10.350 1.00 85.94 87 ALA A CA 1
ATOM 685 C C . ALA A 1 87 ? 4.684 -3.702 10.157 1.00 85.94 87 ALA A C 1
ATOM 687 O O . ALA A 1 87 ? 4.986 -3.307 9.030 1.00 85.94 87 ALA A O 1
ATOM 688 N N . GLU A 1 88 ? 5.470 -3.467 11.214 1.00 84.94 88 GLU A N 1
ATOM 689 C CA . GLU A 1 88 ? 6.752 -2.750 11.109 1.00 84.94 88 GLU A CA 1
ATOM 690 C C . GLU A 1 88 ? 7.766 -3.529 10.261 1.00 84.94 88 GLU A C 1
ATOM 692 O O . GLU A 1 88 ? 8.407 -2.967 9.367 1.00 84.94 88 GLU A O 1
ATOM 697 N N . LEU A 1 89 ? 7.855 -4.846 10.457 1.00 87.44 89 LEU A N 1
ATOM 698 C CA . LEU A 1 89 ? 8.734 -5.702 9.664 1.00 87.44 89 LEU A CA 1
ATOM 699 C C . LEU A 1 89 ? 8.309 -5.749 8.185 1.00 87.44 89 LEU A C 1
ATOM 701 O O . LEU A 1 89 ? 9.152 -5.731 7.282 1.00 87.44 89 LEU A O 1
ATOM 705 N N . ALA A 1 90 ? 7.003 -5.780 7.914 1.00 86.94 90 ALA A N 1
ATOM 706 C CA . ALA A 1 90 ? 6.460 -5.708 6.562 1.00 86.94 90 ALA A CA 1
ATOM 707 C C . ALA A 1 90 ? 6.773 -4.357 5.897 1.00 86.94 90 ALA A C 1
ATOM 709 O O . ALA A 1 90 ? 7.261 -4.329 4.765 1.00 86.94 90 ALA A O 1
ATOM 710 N N . LYS A 1 91 ? 6.588 -3.246 6.615 1.00 87.00 91 LYS A N 1
ATOM 711 C CA . LYS A 1 91 ? 6.954 -1.898 6.157 1.00 87.00 91 LYS A CA 1
ATOM 712 C C . LYS A 1 91 ? 8.437 -1.799 5.795 1.00 87.00 91 LYS A C 1
ATOM 714 O O . LYS A 1 91 ? 8.769 -1.284 4.727 1.00 87.00 91 LYS A O 1
ATOM 719 N N . GLU A 1 92 ? 9.334 -2.320 6.633 1.00 86.81 92 GLU A N 1
ATOM 720 C CA . GLU A 1 92 ? 10.773 -2.307 6.342 1.00 86.81 92 GLU A CA 1
ATOM 721 C C . GLU A 1 92 ? 11.105 -3.140 5.091 1.00 86.81 92 GLU A C 1
ATOM 723 O O . GLU A 1 92 ? 11.893 -2.721 4.238 1.00 86.81 92 GLU A O 1
ATOM 728 N N . ARG A 1 93 ? 10.469 -4.309 4.934 1.00 87.75 93 ARG A N 1
ATOM 729 C CA . ARG A 1 93 ? 10.618 -5.153 3.737 1.00 87.75 93 ARG A CA 1
ATOM 730 C C . ARG A 1 93 ? 10.148 -4.440 2.470 1.00 87.75 93 ARG A C 1
ATOM 732 O O . ARG A 1 93 ? 10.840 -4.513 1.453 1.00 87.75 93 ARG A O 1
ATOM 739 N N . ALA A 1 94 ? 9.015 -3.743 2.528 1.00 87.38 94 ALA A N 1
ATOM 740 C CA . ALA A 1 94 ? 8.498 -2.952 1.416 1.00 87.38 94 ALA A CA 1
ATOM 741 C C . ALA A 1 94 ? 9.468 -1.825 1.028 1.00 87.38 94 ALA A C 1
ATOM 743 O O . ALA A 1 94 ? 9.831 -1.712 -0.144 1.00 87.38 94 ALA A O 1
ATOM 744 N N . ALA A 1 95 ? 9.975 -1.068 2.007 1.00 86.94 95 ALA A N 1
ATOM 745 C CA . ALA A 1 95 ? 10.960 -0.010 1.776 1.00 86.94 95 ALA A CA 1
ATOM 746 C C . ALA A 1 95 ? 12.237 -0.548 1.106 1.00 86.94 95 ALA A C 1
ATOM 748 O O . ALA A 1 95 ? 12.675 -0.028 0.079 1.00 86.94 95 ALA A O 1
ATOM 749 N N . LYS A 1 96 ? 12.794 -1.653 1.625 1.00 88.19 96 LYS A N 1
ATOM 750 C CA . LYS A 1 96 ? 13.963 -2.325 1.030 1.00 88.19 96 LYS A CA 1
ATOM 751 C C . LYS A 1 96 ? 13.695 -2.782 -0.402 1.00 88.19 96 LYS A C 1
ATOM 753 O O . LYS A 1 96 ? 14.586 -2.701 -1.247 1.00 88.19 96 LYS A O 1
ATOM 758 N N . LYS A 1 97 ? 12.481 -3.262 -0.690 1.00 87.38 97 LYS A N 1
ATOM 759 C CA . LYS A 1 97 ? 12.098 -3.685 -2.039 1.00 87.38 97 LYS A CA 1
ATOM 760 C C . LYS A 1 97 ? 12.040 -2.498 -3.001 1.00 87.38 97 LYS A C 1
ATOM 762 O O . LYS A 1 97 ? 12.608 -2.619 -4.078 1.00 87.38 97 LYS A O 1
ATOM 767 N N . ILE A 1 98 ? 11.466 -1.360 -2.606 1.00 86.12 98 ILE A N 1
ATOM 768 C CA . ILE A 1 98 ? 11.463 -0.131 -3.423 1.00 86.12 98 ILE A CA 1
ATOM 769 C C . ILE A 1 98 ? 12.901 0.324 -3.702 1.00 86.12 98 ILE A C 1
ATOM 771 O O . ILE A 1 98 ? 13.281 0.504 -4.857 1.00 86.12 98 ILE A O 1
ATOM 775 N N . MET A 1 99 ? 13.735 0.408 -2.660 1.00 85.25 99 MET A N 1
ATOM 776 C CA . MET A 1 99 ? 15.138 0.824 -2.785 1.00 85.25 99 MET A CA 1
ATOM 777 C C . MET A 1 99 ? 15.956 -0.094 -3.699 1.00 85.25 99 MET A C 1
ATOM 779 O O . MET A 1 99 ? 16.823 0.376 -4.431 1.00 85.25 99 MET A O 1
ATOM 783 N N . ARG A 1 100 ? 15.672 -1.402 -3.709 1.00 85.44 100 ARG A N 1
ATOM 784 C CA . ARG A 1 100 ? 16.370 -2.362 -4.576 1.00 85.44 100 ARG A CA 1
ATOM 785 C C . ARG A 1 100 ? 16.206 -2.051 -6.066 1.00 85.44 100 ARG A C 1
ATOM 787 O O . ARG A 1 100 ? 17.119 -2.354 -6.827 1.00 85.44 100 ARG A O 1
ATOM 794 N N . PHE A 1 101 ? 15.081 -1.471 -6.479 1.00 81.56 101 PHE A N 1
ATOM 795 C CA . PHE A 1 101 ? 14.836 -1.114 -7.881 1.00 81.56 101 PHE A CA 1
ATOM 796 C C . PHE A 1 101 ? 14.900 0.398 -8.128 1.00 81.56 101 PHE A C 1
ATOM 798 O O . PHE A 1 101 ? 14.382 0.878 -9.132 1.00 81.56 101 PHE A O 1
ATOM 805 N N . GLN A 1 102 ? 15.577 1.153 -7.257 1.00 77.06 102 GLN A N 1
ATOM 806 C CA . GLN A 1 102 ? 15.739 2.600 -7.421 1.00 77.06 102 GLN A CA 1
ATOM 807 C C . GLN A 1 102 ? 16.432 2.998 -8.732 1.00 77.06 102 GLN A C 1
ATOM 809 O O . GLN A 1 102 ? 16.309 4.131 -9.155 1.00 77.06 102 GLN A O 1
ATOM 814 N N . THR A 1 103 ? 17.158 2.099 -9.397 1.00 76.12 103 THR A N 1
ATOM 815 C CA . THR A 1 103 ? 17.884 2.413 -10.637 1.00 76.12 103 THR A CA 1
ATOM 816 C C . THR A 1 103 ? 17.084 2.153 -11.916 1.00 76.12 103 THR A C 1
ATOM 818 O O . THR A 1 103 ? 17.648 2.304 -12.991 1.00 76.12 103 THR A O 1
ATOM 821 N N . SER A 1 104 ? 15.825 1.710 -11.827 1.00 80.31 104 SER A N 1
ATOM 822 C CA . SER A 1 104 ? 14.980 1.423 -12.996 1.00 80.31 104 SER A CA 1
ATOM 823 C C . SER A 1 104 ? 13.744 2.314 -13.001 1.00 80.31 104 SER A C 1
ATOM 825 O O . SER A 1 104 ? 12.879 2.159 -12.136 1.00 80.31 104 SER A O 1
ATOM 827 N N . SER A 1 105 ? 13.631 3.206 -13.989 1.00 78.06 105 SER A N 1
ATOM 828 C CA . SER A 1 105 ? 12.452 4.054 -14.185 1.00 78.06 105 SER A CA 1
ATOM 829 C C . SER A 1 105 ? 11.175 3.234 -14.292 1.00 78.06 105 SER A C 1
ATOM 831 O O . SER A 1 105 ? 10.205 3.528 -13.595 1.00 78.06 105 SER A O 1
ATOM 833 N N . ALA A 1 106 ? 11.188 2.148 -15.067 1.00 79.12 106 ALA A N 1
ATOM 834 C CA . ALA A 1 106 ? 10.012 1.305 -15.232 1.00 79.12 106 ALA A CA 1
ATOM 835 C C . ALA A 1 106 ? 9.558 0.664 -13.907 1.00 79.12 106 ALA A C 1
ATOM 837 O O . ALA A 1 106 ? 8.367 0.648 -13.596 1.00 79.12 106 ALA A O 1
ATOM 838 N N . ALA A 1 107 ? 10.491 0.169 -13.083 1.00 81.81 107 ALA A N 1
ATOM 839 C CA . ALA A 1 107 ? 10.151 -0.379 -11.769 1.00 81.81 107 ALA A CA 1
ATOM 840 C C . ALA A 1 107 ? 9.598 0.690 -10.820 1.00 81.81 107 ALA A C 1
ATOM 842 O O . ALA A 1 107 ? 8.659 0.425 -10.068 1.00 81.81 107 ALA A O 1
ATOM 843 N N . GLN A 1 108 ? 10.174 1.892 -10.851 1.00 82.88 108 GLN A N 1
ATOM 844 C CA . GLN A 1 108 ? 9.697 3.001 -10.038 1.00 82.88 108 GLN A CA 1
ATOM 845 C C . GLN A 1 108 ? 8.285 3.449 -10.443 1.00 82.88 108 GLN A C 1
ATOM 847 O O . GLN A 1 108 ? 7.463 3.686 -9.559 1.00 82.88 108 GLN A O 1
ATOM 852 N N . GLU A 1 109 ? 7.981 3.513 -11.744 1.00 81.94 109 GLU A N 1
ATOM 853 C CA . GLU A 1 109 ? 6.635 3.810 -12.258 1.00 81.94 109 GLU A CA 1
ATOM 854 C C . GLU A 1 109 ? 5.620 2.752 -11.816 1.00 81.94 109 GLU A C 1
ATOM 856 O O . GLU A 1 109 ? 4.538 3.093 -11.335 1.00 81.94 109 GLU A O 1
ATOM 861 N N . ILE A 1 110 ? 5.995 1.468 -11.870 1.00 84.81 110 ILE A N 1
ATOM 862 C CA . ILE A 1 110 ? 5.158 0.374 -11.360 1.00 84.81 110 ILE A CA 1
ATOM 863 C C . ILE A 1 110 ? 4.879 0.564 -9.864 1.00 84.81 110 ILE A C 1
ATOM 865 O O . ILE A 1 110 ? 3.731 0.458 -9.433 1.00 84.81 110 ILE A O 1
ATOM 869 N N . PHE A 1 111 ? 5.897 0.879 -9.057 1.00 86.31 111 PHE A N 1
ATOM 870 C CA . PHE A 1 111 ? 5.693 1.118 -7.628 1.00 86.31 111 PHE A CA 1
ATOM 871 C C . PHE A 1 111 ? 4.821 2.342 -7.350 1.00 86.31 111 PHE A C 1
ATOM 873 O O . PHE A 1 111 ? 3.935 2.255 -6.501 1.00 86.31 111 PHE A O 1
ATOM 880 N N . ALA A 1 112 ? 5.023 3.452 -8.060 1.00 85.75 112 ALA A N 1
ATOM 881 C CA . ALA A 1 112 ? 4.184 4.638 -7.915 1.00 85.75 112 ALA A CA 1
ATOM 882 C C . ALA A 1 112 ? 2.719 4.339 -8.262 1.00 85.75 112 ALA A C 1
ATOM 884 O O . ALA A 1 112 ? 1.819 4.733 -7.518 1.00 85.75 112 ALA A O 1
ATOM 885 N N . HIS A 1 113 ? 2.480 3.578 -9.334 1.00 85.56 113 HIS A N 1
ATOM 886 C CA . HIS A 1 113 ? 1.138 3.160 -9.725 1.00 85.56 113 HIS A CA 1
ATOM 887 C C . HIS A 1 113 ? 0.473 2.292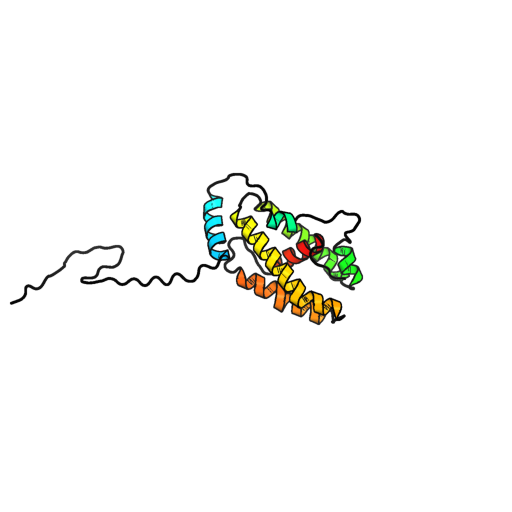 -8.646 1.00 85.56 113 HIS A C 1
ATOM 889 O O . HIS A 1 113 ? -0.643 2.588 -8.221 1.00 85.56 113 HIS A O 1
ATOM 895 N N . ILE A 1 114 ? 1.180 1.277 -8.133 1.00 87.25 114 ILE A N 1
ATOM 896 C CA . ILE A 1 114 ? 0.679 0.392 -7.067 1.00 87.25 114 ILE A CA 1
ATOM 897 C C . ILE A 1 114 ? 0.341 1.184 -5.803 1.00 87.25 114 ILE A C 1
ATOM 899 O O . ILE A 1 114 ? -0.728 1.002 -5.223 1.00 87.25 114 ILE A O 1
ATOM 903 N N . LEU A 1 115 ? 1.248 2.060 -5.363 1.00 88.31 115 LEU A N 1
ATOM 904 C CA . LEU A 1 115 ? 1.054 2.866 -4.159 1.00 88.31 115 LEU A CA 1
ATOM 905 C C . LEU A 1 115 ? -0.133 3.829 -4.318 1.00 88.31 115 LEU A C 1
ATOM 907 O O . LEU A 1 115 ? -0.936 3.965 -3.394 1.00 88.31 115 LEU A O 1
ATOM 911 N N . GLY A 1 116 ? -0.295 4.432 -5.499 1.00 86.19 116 GLY A N 1
ATOM 912 C CA . GLY A 1 116 ? -1.431 5.297 -5.819 1.00 86.19 116 GLY A CA 1
ATOM 913 C C . GLY A 1 116 ? -2.773 4.561 -5.849 1.00 86.19 116 GLY A C 1
ATOM 914 O O . GLY A 1 116 ? -3.759 5.048 -5.282 1.00 86.19 116 GLY A O 1
ATOM 915 N N . GLU A 1 117 ? -2.823 3.369 -6.449 1.00 88.38 117 GLU A N 1
ATOM 916 C CA . GLU A 1 117 ? -4.026 2.533 -6.449 1.00 88.38 117 GLU A CA 1
ATOM 917 C C . GLU A 1 117 ? -4.396 2.062 -5.040 1.00 88.38 117 GLU A C 1
ATOM 919 O O . GLU A 1 117 ? -5.561 2.158 -4.643 1.00 88.38 117 GLU A O 1
ATOM 924 N N . LEU A 1 118 ? -3.410 1.600 -4.265 1.00 89.00 118 LEU A N 1
ATOM 925 C CA . LEU A 1 118 ? -3.606 1.187 -2.877 1.00 89.00 118 LEU A CA 1
ATOM 926 C C . LEU A 1 118 ? -4.162 2.326 -2.028 1.00 89.00 118 LEU A C 1
ATOM 928 O O . LEU A 1 118 ? -5.162 2.141 -1.335 1.00 89.00 118 LEU A O 1
ATOM 932 N N . HIS A 1 119 ? -3.547 3.508 -2.111 1.00 87.88 119 HIS A N 1
ATOM 933 C CA . HIS A 1 119 ? -4.007 4.689 -1.390 1.00 87.88 119 HIS A CA 1
ATOM 934 C C . HIS A 1 119 ? -5.451 5.048 -1.769 1.00 87.88 119 HIS A C 1
ATOM 936 O O . HIS A 1 119 ? -6.299 5.222 -0.894 1.00 87.88 119 HIS A O 1
ATOM 942 N N . THR A 1 120 ? -5.760 5.085 -3.067 1.00 87.75 120 THR A N 1
ATOM 943 C CA . THR A 1 120 ? -7.108 5.399 -3.562 1.00 87.75 120 THR A CA 1
ATOM 944 C C . THR A 1 120 ? -8.152 4.418 -3.033 1.00 87.75 120 THR A C 1
ATOM 946 O O . THR A 1 120 ? -9.169 4.835 -2.477 1.00 87.75 120 THR A O 1
ATOM 949 N N . LYS A 1 121 ? -7.897 3.111 -3.153 1.00 88.88 121 LYS A N 1
ATOM 950 C CA . LYS A 1 121 ? -8.828 2.068 -2.699 1.00 88.88 121 LYS A CA 1
ATOM 951 C C . LYS A 1 121 ? -8.994 2.062 -1.184 1.00 88.88 121 LYS A C 1
ATOM 953 O O . LYS A 1 121 ? -10.112 1.901 -0.700 1.00 88.88 121 LYS A O 1
ATOM 958 N N . TYR A 1 122 ? -7.915 2.285 -0.437 1.00 88.50 122 TYR A N 1
ATOM 959 C CA . TYR A 1 122 ? -7.978 2.421 1.014 1.00 88.50 122 TYR A CA 1
ATOM 960 C C . TYR A 1 122 ? -8.895 3.576 1.428 1.00 88.50 122 TYR A C 1
ATOM 962 O O . TYR A 1 122 ? -9.810 3.392 2.230 1.00 88.50 122 TYR A O 1
ATOM 970 N N . VAL A 1 123 ? -8.694 4.754 0.835 1.00 87.38 123 VAL A N 1
ATOM 971 C CA . VAL A 1 123 ? -9.498 5.951 1.107 1.00 87.38 123 VAL A CA 1
ATOM 972 C C . VAL A 1 123 ? -10.973 5.748 0.752 1.00 87.38 123 VAL A C 1
ATOM 974 O O . VAL A 1 123 ? -11.840 6.281 1.437 1.00 87.38 123 VAL A O 1
ATOM 977 N N . GLN A 1 124 ? -11.269 4.979 -0.296 1.00 89.12 124 GLN A N 1
ATOM 978 C CA . GLN A 1 124 ? -12.640 4.738 -0.753 1.00 89.12 124 GLN A CA 1
ATOM 979 C C . GLN A 1 124 ? -13.380 3.653 0.035 1.00 89.12 124 GLN A C 1
ATOM 981 O O . GLN A 1 124 ? -14.599 3.738 0.167 1.00 89.12 124 GLN A O 1
ATOM 986 N N . HIS A 1 125 ? -12.680 2.625 0.519 1.00 89.56 125 HIS A N 1
ATOM 987 C CA . HIS A 1 125 ? -13.325 1.427 1.068 1.00 89.56 125 HIS A CA 1
ATOM 988 C C . HIS A 1 125 ? -13.027 1.171 2.541 1.00 89.56 125 HIS A C 1
ATOM 990 O O . HIS A 1 125 ? -13.891 0.649 3.235 1.00 89.56 125 HIS A O 1
ATOM 996 N N . VAL A 1 126 ? -11.835 1.523 3.024 1.00 88.31 126 VAL A N 1
ATOM 997 C CA . VAL A 1 126 ? -11.410 1.227 4.401 1.00 88.31 126 VAL A CA 1
ATOM 998 C C . VAL A 1 126 ? -11.585 2.444 5.300 1.00 88.31 126 VAL A C 1
ATOM 1000 O O . VAL A 1 126 ? -12.154 2.319 6.380 1.00 88.31 126 VAL A O 1
ATOM 1003 N N . ARG A 1 127 ? -11.179 3.635 4.843 1.00 87.25 127 ARG A N 1
ATOM 1004 C CA . ARG A 1 127 ? -11.319 4.870 5.632 1.00 87.25 127 ARG A CA 1
ATOM 1005 C C . ARG A 1 127 ? -12.765 5.143 6.085 1.00 87.25 127 ARG A C 1
ATOM 1007 O O . ARG A 1 127 ? -12.942 5.413 7.267 1.00 87.25 127 ARG A O 1
ATOM 1014 N N . PRO A 1 128 ? -13.803 4.990 5.237 1.00 88.81 128 PRO A N 1
ATOM 1015 C CA . PRO A 1 128 ? -15.182 5.215 5.671 1.00 88.81 128 PRO A CA 1
ATOM 1016 C C . PRO A 1 128 ? -15.657 4.214 6.731 1.00 88.81 128 PRO A C 1
ATOM 1018 O O . PRO A 1 128 ? -16.514 4.548 7.539 1.00 88.81 128 PRO A O 1
ATOM 1021 N N . LEU A 1 129 ? -15.115 2.990 6.741 1.00 87.75 129 LEU A N 1
ATOM 1022 C CA . LEU A 1 129 ? -15.442 1.985 7.757 1.00 87.75 129 LEU A CA 1
ATOM 1023 C C . LEU A 1 129 ? -14.810 2.328 9.107 1.00 87.75 129 LEU A C 1
ATOM 1025 O O . LEU A 1 129 ? -15.448 2.139 10.136 1.00 87.75 129 LEU A O 1
ATOM 1029 N N . ILE A 1 130 ? -13.586 2.861 9.097 1.00 85.44 130 ILE A N 1
ATOM 1030 C CA . ILE A 1 130 ? -12.920 3.361 10.307 1.00 85.44 130 ILE A CA 1
A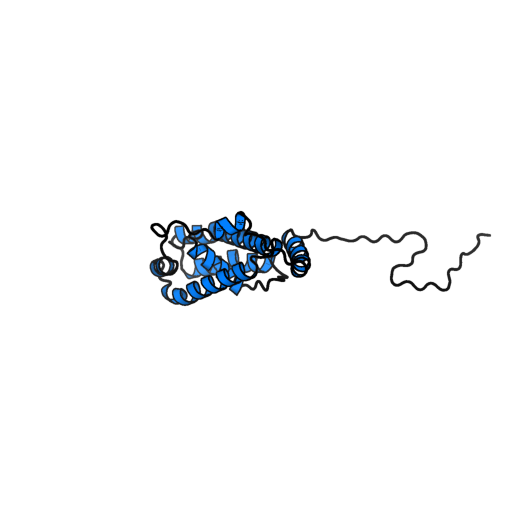TOM 1031 C C . ILE A 1 130 ? -13.698 4.554 10.873 1.00 85.44 130 ILE A C 1
ATOM 1033 O O . ILE A 1 130 ? -14.035 4.555 12.051 1.00 85.44 130 ILE A O 1
ATOM 1037 N N . GLU A 1 131 ? -14.065 5.519 10.022 1.00 85.38 131 GLU A N 1
ATOM 1038 C CA . GLU A 1 131 ? -14.880 6.683 10.409 1.00 85.38 131 GLU A CA 1
ATOM 1039 C C . GLU A 1 131 ? -16.271 6.286 10.941 1.00 85.38 131 GLU A C 1
ATOM 1041 O O . GLU A 1 131 ? -16.848 7.000 11.757 1.00 85.38 131 GLU A O 1
ATOM 1046 N N . ALA A 1 132 ? -16.809 5.148 10.494 1.00 87.44 132 ALA A N 1
ATOM 1047 C CA . ALA A 1 132 ? -18.079 4.593 10.957 1.00 87.44 132 ALA A CA 1
ATOM 1048 C C . ALA A 1 132 ? -17.951 3.682 12.196 1.00 87.44 132 ALA A C 1
ATOM 1050 O O . ALA A 1 132 ? -18.933 3.036 12.558 1.00 87.44 132 ALA A O 1
ATOM 1051 N N . GLU A 1 133 ? -16.768 3.599 12.817 1.00 85.00 133 GLU A N 1
ATOM 1052 C CA . GLU A 1 133 ? -16.475 2.724 13.965 1.00 85.00 133 GLU A CA 1
ATOM 1053 C C . GLU A 1 133 ? -16.834 1.244 13.710 1.00 85.00 133 GLU A C 1
ATOM 1055 O O . GLU A 1 133 ? -17.264 0.515 14.608 1.00 85.00 133 GLU A O 1
ATOM 1060 N N . ALA A 1 134 ? -16.665 0.787 12.464 1.00 86.81 134 ALA A N 1
ATOM 1061 C CA . ALA A 1 134 ? -16.934 -0.591 12.077 1.00 86.81 134 ALA A CA 1
ATOM 1062 C C . ALA A 1 134 ? -16.042 -1.578 12.843 1.00 86.81 134 ALA A C 1
ATOM 1064 O O . ALA A 1 134 ? -14.962 -1.255 13.348 1.00 86.81 134 ALA A O 1
ATOM 1065 N N . THR A 1 135 ? -16.478 -2.833 12.906 1.00 87.75 135 THR A N 1
ATOM 1066 C CA . THR A 1 135 ? -15.736 -3.858 13.636 1.00 87.75 135 THR A CA 1
ATOM 1067 C C . THR A 1 135 ? -14.400 -4.171 12.961 1.00 87.75 135 THR A C 1
ATOM 1069 O O . THR A 1 135 ? -14.240 -4.075 11.742 1.00 87.75 135 THR A O 1
ATOM 1072 N N . ARG A 1 136 ? -13.430 -4.641 13.757 1.00 83.75 136 ARG A N 1
ATOM 1073 C CA . ARG A 1 136 ? 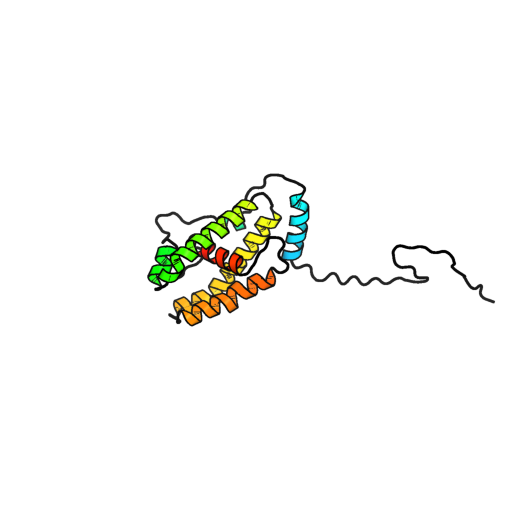-12.129 -5.111 13.251 1.00 83.75 136 ARG A CA 1
ATOM 1074 C C . ARG A 1 136 ? -12.284 -6.093 12.085 1.00 83.75 136 ARG A C 1
ATOM 1076 O O . ARG A 1 136 ? -11.558 -5.977 11.105 1.00 83.75 136 ARG A O 1
ATOM 1083 N N . LEU A 1 137 ? -13.232 -7.025 12.191 1.00 87.75 137 LEU A N 1
ATOM 1084 C CA . LEU A 1 137 ? -13.482 -8.043 11.173 1.00 87.75 137 LEU A CA 1
ATOM 1085 C C . LEU A 1 137 ? -13.949 -7.425 9.846 1.00 87.75 137 LEU A C 1
ATOM 1087 O O . LEU A 1 137 ? -13.485 -7.837 8.789 1.00 87.75 137 LEU A O 1
ATOM 1091 N N . GLU A 1 138 ? -14.835 -6.429 9.894 1.00 88.00 138 GLU A N 1
ATOM 1092 C CA . GLU A 1 138 ? -15.333 -5.735 8.699 1.00 88.00 138 GLU A CA 1
ATOM 1093 C C . GLU A 1 138 ? -14.234 -4.918 8.022 1.00 88.00 138 GLU A C 1
ATOM 1095 O O . GLU A 1 138 ? -14.103 -4.953 6.798 1.00 88.00 138 GLU A O 1
ATOM 1100 N N . ILE A 1 139 ? -13.409 -4.231 8.817 1.00 86.81 139 ILE A N 1
ATOM 1101 C CA . ILE A 1 139 ? -12.250 -3.487 8.318 1.00 86.81 139 ILE A CA 1
ATOM 1102 C C . ILE A 1 139 ? -11.255 -4.449 7.662 1.00 86.81 139 ILE A C 1
ATOM 1104 O O . ILE A 1 139 ? -10.823 -4.189 6.543 1.00 86.81 139 ILE A O 1
ATOM 1108 N N . ASP A 1 140 ? -10.930 -5.571 8.310 1.00 86.44 140 ASP A N 1
ATOM 1109 C CA . ASP A 1 140 ? -9.973 -6.563 7.799 1.00 86.44 140 ASP A CA 1
ATOM 1110 C C . ASP A 1 140 ? -10.492 -7.253 6.526 1.00 86.44 140 ASP A C 1
ATOM 1112 O O . ASP A 1 140 ? -9.735 -7.475 5.580 1.00 86.44 140 ASP A O 1
ATOM 1116 N N . ALA A 1 141 ? -11.796 -7.531 6.455 1.00 89.12 141 ALA A N 1
ATOM 1117 C CA . ALA A 1 141 ? -12.426 -8.075 5.257 1.00 89.12 141 ALA A CA 1
ATOM 1118 C C . ALA A 1 141 ? -12.405 -7.066 4.100 1.00 89.12 141 ALA A C 1
ATOM 1120 O O . ALA A 1 141 ? -11.986 -7.400 2.993 1.00 89.12 141 ALA A O 1
ATOM 1121 N N . ALA A 1 142 ? -12.794 -5.810 4.344 1.00 88.38 142 ALA A N 1
ATOM 1122 C CA . ALA A 1 142 ? -12.742 -4.763 3.325 1.00 88.38 142 ALA A CA 1
ATOM 1123 C C . ALA A 1 142 ? -11.308 -4.509 2.847 1.00 88.38 142 ALA A C 1
ATOM 1125 O O . ALA A 1 142 ? -11.065 -4.296 1.659 1.00 88.38 142 ALA A O 1
ATOM 1126 N N . PHE A 1 143 ? -10.352 -4.577 3.765 1.00 86.62 143 PHE A N 1
ATOM 1127 C CA . PHE A 1 143 ? -8.938 -4.452 3.477 1.00 86.62 143 PHE A CA 1
ATOM 1128 C C . PHE A 1 143 ? -8.453 -5.521 2.496 1.00 86.62 143 PHE A C 1
ATOM 1130 O O . PHE A 1 143 ? -7.888 -5.199 1.448 1.00 86.62 143 PHE A O 1
ATOM 1137 N N . GLU A 1 144 ? -8.703 -6.792 2.798 1.00 89.12 144 GLU A N 1
ATOM 1138 C CA . GLU A 1 144 ? -8.250 -7.886 1.947 1.00 89.12 144 GLU A CA 1
ATOM 1139 C C . GLU A 1 144 ? -9.032 -7.919 0.625 1.00 89.12 144 GLU A C 1
ATOM 1141 O O . GLU A 1 144 ? -8.441 -7.932 -0.454 1.00 89.12 144 GLU A O 1
ATOM 1146 N N . GLU A 1 145 ? -10.364 -7.853 0.682 1.00 89.94 145 GLU A N 1
ATOM 1147 C CA . GLU A 1 145 ? -11.231 -8.076 -0.479 1.00 89.94 145 GLU A CA 1
ATOM 1148 C C . GLU A 1 145 ? -11.340 -6.872 -1.419 1.00 89.94 145 GLU A C 1
ATOM 1150 O O . GLU A 1 145 ? -11.530 -7.049 -2.626 1.00 89.94 145 GLU A O 1
ATOM 1155 N N . LYS A 1 146 ? -11.276 -5.641 -0.894 1.00 88.00 146 LYS A N 1
ATOM 1156 C CA . LYS A 1 146 ? -11.501 -4.412 -1.681 1.00 88.00 146 LYS A CA 1
ATOM 1157 C C . LYS A 1 146 ? -10.221 -3.646 -1.988 1.00 88.00 146 LYS A C 1
ATOM 1159 O O . LYS A 1 146 ? -10.231 -2.830 -2.912 1.00 88.00 146 LYS A O 1
ATOM 1164 N N . VAL A 1 147 ? -9.130 -3.907 -1.265 1.00 88.94 147 VAL A N 1
ATOM 1165 C CA . VAL A 1 147 ? -7.854 -3.197 -1.444 1.00 88.94 147 VAL A CA 1
ATOM 1166 C C . VAL A 1 147 ? -6.754 -4.145 -1.918 1.00 88.94 147 VAL A C 1
ATOM 1168 O O . VAL A 1 147 ? -6.303 -4.013 -3.054 1.00 88.94 147 VAL A O 1
ATOM 1171 N N . VAL A 1 148 ? -6.348 -5.123 -1.104 1.00 87.00 148 VAL A N 1
ATOM 1172 C CA . VAL A 1 148 ? -5.172 -5.968 -1.394 1.00 87.00 148 VAL A CA 1
ATOM 1173 C C . VAL A 1 148 ? -5.417 -6.909 -2.572 1.00 87.00 148 VAL A C 1
ATOM 1175 O O . VAL A 1 148 ? -4.656 -6.883 -3.541 1.00 87.00 148 VAL A O 1
ATOM 1178 N N . ALA A 1 149 ? -6.481 -7.712 -2.529 1.00 86.94 149 ALA A N 1
ATOM 1179 C CA . ALA A 1 149 ? -6.797 -8.684 -3.570 1.00 86.94 149 ALA A CA 1
ATOM 1180 C C . ALA A 1 149 ? -6.963 -8.064 -4.973 1.00 86.94 149 ALA A C 1
ATOM 1182 O O . ALA A 1 149 ? -6.336 -8.578 -5.905 1.00 86.94 149 ALA A O 1
ATOM 1183 N N . PRO A 1 150 ? -7.737 -6.976 -5.180 1.00 86.56 150 PRO A N 1
ATOM 1184 C CA . PRO A 1 150 ? -7.904 -6.404 -6.514 1.00 86.56 150 PRO A CA 1
ATOM 1185 C C . PRO A 1 150 ? -6.613 -5.784 -7.051 1.00 86.56 150 PRO A C 1
ATOM 1187 O O . PRO A 1 150 ? -6.306 -5.975 -8.227 1.00 86.56 150 PRO A O 1
ATOM 1190 N N . VAL A 1 151 ? -5.818 -5.114 -6.207 1.00 85.94 151 VAL A N 1
ATOM 1191 C CA . VAL A 1 151 ? -4.512 -4.583 -6.634 1.00 85.94 151 VAL A CA 1
ATOM 1192 C C . VAL A 1 151 ? -3.577 -5.736 -6.990 1.00 85.94 151 VAL A C 1
ATOM 1194 O O . VAL A 1 151 ? -3.019 -5.759 -8.082 1.00 85.94 151 VAL A O 1
ATOM 1197 N N . ALA A 1 152 ? -3.475 -6.762 -6.144 1.00 84.81 152 ALA A N 1
ATOM 1198 C CA . ALA A 1 152 ? -2.641 -7.928 -6.424 1.00 84.81 152 ALA A CA 1
ATOM 1199 C C . ALA A 1 152 ? -3.061 -8.678 -7.702 1.00 84.81 152 ALA A C 1
ATOM 1201 O O . ALA A 1 152 ? -2.203 -9.227 -8.390 1.00 84.81 152 ALA A O 1
ATOM 1202 N N . GLN A 1 153 ? -4.356 -8.715 -8.033 1.00 84.25 153 GLN A N 1
ATOM 1203 C CA . GLN A 1 153 ? -4.856 -9.317 -9.273 1.00 84.25 153 GLN A CA 1
ATOM 1204 C C . GLN A 1 153 ? -4.536 -8.468 -10.506 1.00 84.25 153 GLN A C 1
ATOM 1206 O O . GLN A 1 153 ? -4.098 -9.029 -11.507 1.00 84.25 153 GLN A O 1
ATOM 1211 N N . SER A 1 154 ? -4.697 -7.144 -10.425 1.00 79.44 154 SER A N 1
ATOM 1212 C CA . SER A 1 154 ? -4.402 -6.223 -11.536 1.00 79.44 154 SER A CA 1
ATOM 1213 C C . SER A 1 154 ? -2.932 -6.249 -11.972 1.00 79.44 154 SER A C 1
ATOM 1215 O O . SER A 1 154 ? -2.619 -6.002 -13.130 1.00 79.44 154 SER A O 1
ATOM 1217 N N . MET A 1 155 ? -2.032 -6.619 -11.056 1.00 76.00 155 MET A N 1
ATOM 1218 C CA . MET A 1 155 ? -0.587 -6.643 -11.291 1.00 76.00 155 MET A CA 1
ATOM 1219 C C . MET A 1 155 ? -0.077 -7.986 -11.833 1.00 76.00 155 MET A C 1
ATOM 1221 O O . MET A 1 155 ? 1.135 -8.145 -12.006 1.00 76.00 155 MET A O 1
ATOM 1225 N N . ARG A 1 156 ? -0.955 -8.975 -12.065 1.00 74.75 156 ARG A N 1
ATOM 1226 C CA . ARG A 1 156 ? -0.570 -10.296 -12.588 1.00 74.75 156 ARG A CA 1
ATOM 1227 C C . ARG A 1 156 ? -0.567 -10.307 -14.125 1.00 74.75 156 ARG A C 1
ATOM 1229 O O . ARG A 1 156 ? -1.576 -9.930 -14.711 1.00 74.75 156 ARG A O 1
ATOM 1236 N N . PRO A 1 157 ? 0.479 -10.862 -14.772 1.00 66.69 157 PRO A N 1
ATOM 1237 C CA . PRO A 1 157 ? 1.663 -11.493 -14.181 1.00 66.69 157 PRO A CA 1
ATOM 1238 C C . PRO A 1 157 ? 2.726 -10.469 -13.752 1.00 66.69 157 PRO A C 1
ATOM 1240 O O . PRO A 1 157 ? 3.197 -9.672 -14.553 1.00 66.69 157 PRO A O 1
ATOM 1243 N N . SER A 1 158 ? 3.180 -10.540 -12.498 1.00 67.75 158 SER A N 1
ATOM 1244 C CA . SER A 1 158 ? 4.167 -9.585 -11.988 1.00 67.75 158 SER A CA 1
ATOM 1245 C C . SER A 1 158 ? 5.600 -10.060 -12.218 1.00 67.75 158 SER A C 1
ATOM 1247 O O . SER A 1 158 ? 6.010 -11.069 -11.636 1.00 67.75 158 SER A O 1
ATOM 1249 N N . THR A 1 159 ? 6.410 -9.316 -12.970 1.00 66.12 159 THR A N 1
ATOM 1250 C CA . THR A 1 159 ? 7.848 -9.626 -13.112 1.00 66.12 159 THR A CA 1
ATOM 1251 C C . THR A 1 159 ? 8.675 -9.186 -11.899 1.00 66.12 159 THR A C 1
ATOM 1253 O O . THR A 1 159 ? 9.746 -9.738 -11.659 1.00 66.12 159 THR A O 1
ATOM 1256 N N . LEU A 1 160 ? 8.156 -8.274 -11.066 1.00 69.00 160 LEU A N 1
ATOM 1257 C CA . LEU A 1 160 ? 8.791 -7.844 -9.809 1.00 69.00 160 LEU A CA 1
ATOM 1258 C C . LEU A 1 160 ? 8.548 -8.803 -8.621 1.00 69.00 160 LEU A C 1
ATOM 1260 O O . LEU A 1 160 ? 9.016 -8.546 -7.504 1.00 69.00 160 LEU A O 1
ATOM 1264 N N . GLY A 1 161 ? 7.813 -9.903 -8.825 1.00 75.06 161 GLY A N 1
ATOM 1265 C CA . GLY A 1 161 ? 7.392 -10.798 -7.741 1.00 75.06 161 GLY A CA 1
ATOM 1266 C C . GLY A 1 161 ? 6.503 -10.065 -6.734 1.00 75.06 161 GLY A C 1
ATOM 1267 O O . GLY A 1 161 ? 6.866 -9.941 -5.561 1.00 75.06 161 GLY A O 1
ATOM 1268 N N . LEU A 1 162 ? 5.403 -9.498 -7.233 1.00 73.25 162 LEU A N 1
ATOM 1269 C CA . LEU A 1 162 ? 4.390 -8.774 -6.471 1.00 73.25 162 LEU A CA 1
ATOM 1270 C C . LEU A 1 162 ? 3.276 -9.754 -6.105 1.00 73.25 162 LEU A C 1
ATOM 1272 O O . LEU A 1 162 ? 2.314 -9.957 -6.843 1.00 73.25 162 LEU A O 1
ATOM 1276 N N . SER A 1 163 ? 3.452 -10.416 -4.971 1.00 77.56 163 SER A N 1
ATOM 1277 C CA . SER A 1 163 ? 2.444 -11.275 -4.357 1.00 77.56 163 SER A CA 1
ATOM 1278 C C . SER A 1 163 ? 1.587 -10.484 -3.358 1.00 77.56 163 SER A C 1
ATOM 1280 O O . SER A 1 163 ? 1.901 -9.341 -3.022 1.00 77.56 163 SER A O 1
ATOM 1282 N N . ALA A 1 164 ? 0.466 -11.062 -2.917 1.00 79.69 164 ALA A N 1
ATOM 1283 C CA . ALA A 1 164 ? -0.499 -10.374 -2.051 1.00 79.69 164 ALA A CA 1
ATOM 1284 C C . ALA A 1 164 ? 0.123 -9.897 -0.724 1.00 79.69 164 ALA A C 1
ATOM 1286 O O . ALA A 1 164 ? -0.167 -8.797 -0.274 1.00 79.69 164 ALA A O 1
ATOM 1287 N N . ASP A 1 165 ? 1.054 -10.663 -0.158 1.00 83.25 165 ASP A N 1
ATOM 1288 C CA . ASP A 1 165 ? 1.864 -10.292 1.010 1.00 83.25 165 ASP A CA 1
ATOM 1289 C C . ASP A 1 165 ? 2.733 -9.046 0.765 1.00 83.25 165 ASP A C 1
ATOM 1291 O O . ASP A 1 165 ? 2.858 -8.193 1.642 1.00 83.25 165 ASP A O 1
ATOM 1295 N N . VAL A 1 166 ? 3.299 -8.896 -0.437 1.00 83.44 166 VAL A N 1
ATOM 1296 C CA . VAL A 1 166 ? 4.086 -7.711 -0.819 1.00 83.44 166 VAL A CA 1
ATOM 1297 C C . VAL A 1 166 ? 3.181 -6.489 -0.981 1.00 83.44 166 VAL A C 1
ATOM 1299 O O . VAL A 1 166 ? 3.529 -5.402 -0.527 1.00 83.44 166 VAL A O 1
ATOM 1302 N N . VAL A 1 167 ? 2.003 -6.665 -1.582 1.00 85.44 167 VAL A N 1
ATOM 1303 C CA . VAL A 1 167 ? 0.990 -5.603 -1.713 1.00 85.44 167 VAL A CA 1
ATOM 1304 C C . VAL A 1 167 ? 0.493 -5.156 -0.335 1.00 85.44 167 VAL A C 1
ATOM 1306 O O . VAL A 1 167 ? 0.413 -3.960 -0.061 1.00 85.44 167 VAL A O 1
ATOM 1309 N N . HIS A 1 168 ? 0.249 -6.108 0.563 1.00 85.69 168 HIS A N 1
ATOM 1310 C CA . HIS A 1 168 ? -0.113 -5.844 1.952 1.00 85.69 168 HIS A CA 1
ATOM 1311 C C . HIS A 1 168 ? 0.999 -5.056 2.674 1.00 85.69 168 HIS A C 1
ATOM 1313 O O . HIS A 1 168 ? 0.734 -4.055 3.342 1.00 85.69 168 HIS A O 1
ATOM 1319 N N . ALA A 1 169 ? 2.265 -5.435 2.470 1.00 88.00 169 ALA A N 1
ATOM 1320 C CA . ALA A 1 169 ? 3.418 -4.718 3.011 1.00 88.00 169 ALA A CA 1
ATOM 1321 C C . ALA A 1 169 ? 3.539 -3.272 2.489 1.00 88.00 169 ALA A C 1
ATOM 1323 O O . ALA A 1 169 ? 3.900 -2.375 3.255 1.00 88.00 169 ALA A O 1
ATOM 1324 N N . PHE A 1 170 ? 3.199 -3.011 1.219 1.00 88.69 170 PHE A N 1
ATOM 1325 C CA . PHE A 1 170 ? 3.182 -1.649 0.669 1.00 88.69 170 PHE A CA 1
ATOM 1326 C C . PHE A 1 170 ? 2.156 -0.744 1.336 1.00 88.69 170 PHE A C 1
ATOM 1328 O O . PHE A 1 170 ? 2.395 0.455 1.477 1.00 88.69 170 PHE A O 1
ATOM 1335 N N . LEU A 1 171 ? 1.039 -1.292 1.802 1.00 86.12 171 LEU A N 1
ATOM 1336 C CA . LEU A 1 171 ? 0.081 -0.473 2.519 1.00 86.12 171 LEU A CA 1
ATOM 1337 C C . LEU A 1 171 ? 0.564 -0.121 3.937 1.00 86.12 171 LEU A C 1
ATOM 1339 O O . LEU A 1 171 ? 0.409 1.023 4.363 1.00 86.12 171 LEU A O 1
ATOM 1343 N N . PHE A 1 172 ? 1.224 -1.042 4.650 1.00 84.81 172 PHE A N 1
ATOM 1344 C CA . PHE A 1 172 ? 1.890 -0.695 5.916 1.00 84.81 172 PHE A CA 1
ATOM 1345 C C . PHE A 1 172 ? 2.991 0.348 5.720 1.00 84.81 172 PHE A C 1
ATOM 1347 O O . PHE A 1 172 ? 3.171 1.228 6.564 1.00 84.81 172 PHE A O 1
ATOM 1354 N N . PHE A 1 173 ? 3.682 0.302 4.580 1.00 85.88 173 PHE A N 1
ATOM 1355 C CA . PHE A 1 173 ? 4.608 1.355 4.185 1.00 85.88 173 PHE A CA 1
ATOM 1356 C C . PHE A 1 173 ? 3.902 2.714 4.038 1.00 85.88 173 PHE A C 1
ATOM 1358 O O . PHE A 1 173 ? 4.325 3.676 4.677 1.00 85.88 173 PHE A O 1
ATOM 1365 N N . LEU A 1 174 ? 2.775 2.788 3.318 1.00 84.12 174 LEU A N 1
ATOM 1366 C CA . LEU A 1 174 ? 1.972 4.018 3.199 1.00 84.12 174 LEU A CA 1
ATOM 1367 C C . LEU A 1 174 ? 1.460 4.536 4.551 1.00 84.12 174 LEU A C 1
ATOM 1369 O O . LEU A 1 174 ? 1.445 5.744 4.797 1.00 84.12 174 LEU A O 1
ATOM 1373 N N . ALA A 1 175 ? 1.065 3.632 5.447 1.00 80.06 175 ALA A N 1
ATOM 1374 C CA . ALA A 1 175 ? 0.623 3.984 6.792 1.00 80.06 175 ALA A CA 1
ATOM 1375 C C . ALA A 1 175 ? 1.767 4.549 7.651 1.00 80.06 175 ALA A C 1
ATOM 1377 O O . ALA A 1 175 ? 1.564 5.506 8.409 1.00 80.06 175 ALA A O 1
ATOM 1378 N N . GLY A 1 176 ? 2.979 4.009 7.485 1.00 67.12 176 GLY A N 1
ATOM 1379 C CA . GLY A 1 176 ? 4.208 4.533 8.077 1.00 67.12 176 GLY A CA 1
ATOM 1380 C C . GLY A 1 176 ? 4.585 5.923 7.558 1.00 67.12 176 GLY A C 1
ATOM 1381 O O . GLY A 1 176 ? 4.947 6.780 8.359 1.00 67.12 176 GLY A O 1
ATOM 1382 N N . SER A 1 177 ? 4.418 6.177 6.258 1.00 69.31 177 SER A N 1
ATOM 1383 C CA . SER A 1 177 ? 4.637 7.494 5.633 1.00 69.31 177 SER A CA 1
ATOM 1384 C C . SER A 1 177 ? 3.503 8.502 5.889 1.00 69.31 177 SER A C 1
ATOM 1386 O O . SER A 1 177 ? 3.525 9.601 5.350 1.00 69.31 177 SER A O 1
ATOM 1388 N N . CYS A 1 178 ? 2.507 8.157 6.716 1.00 67.00 178 CYS A N 1
ATOM 1389 C CA . CYS A 1 178 ? 1.324 8.973 7.039 1.00 67.00 178 CYS A CA 1
ATOM 1390 C C . CYS A 1 178 ? 0.361 9.277 5.882 1.00 67.00 178 CYS A C 1
ATOM 1392 O O . CYS A 1 178 ? -0.579 10.045 6.073 1.00 67.00 178 CYS A O 1
ATOM 1394 N N . HIS A 1 179 ? 0.518 8.618 4.736 1.00 62.12 179 HIS A N 1
ATOM 1395 C CA . HIS A 1 179 ? -0.459 8.670 3.643 1.00 62.12 179 HIS A CA 1
ATOM 1396 C C . HIS A 1 179 ? -1.737 7.890 3.973 1.00 62.12 179 HIS A C 1
ATOM 1398 O O . HIS A 1 179 ? -2.801 8.166 3.433 1.00 62.12 179 HIS A O 1
ATOM 1404 N N . VAL A 1 180 ? -1.648 6.934 4.900 1.00 69.94 180 VAL A N 1
ATOM 1405 C CA . VAL A 1 180 ? -2.780 6.141 5.392 1.00 69.94 180 VAL A CA 1
ATOM 1406 C C . VAL A 1 180 ? -2.945 6.337 6.908 1.00 69.94 180 VAL A C 1
ATOM 1408 O O . VAL A 1 180 ? -1.973 6.264 7.674 1.00 69.94 180 VAL A O 1
ATOM 1411 N N . ARG A 1 181 ? -4.183 6.614 7.337 1.00 70.88 181 ARG A N 1
ATOM 1412 C CA . ARG A 1 181 ? -4.578 6.838 8.738 1.00 70.88 181 ARG A CA 1
ATOM 1413 C C . ARG A 1 181 ? -5.472 5.705 9.204 1.00 70.88 181 ARG A C 1
ATOM 1415 O O . ARG A 1 181 ? -6.439 5.402 8.521 1.00 70.88 181 ARG A O 1
ATOM 1422 N N . TRP A 1 182 ? -5.109 5.109 10.332 1.00 68.25 182 TRP A N 1
ATOM 1423 C CA . TRP A 1 182 ? -5.865 4.030 10.967 1.00 68.25 182 TRP A CA 1
ATOM 1424 C C . TRP A 1 182 ? -6.684 4.526 12.167 1.00 68.25 182 TRP A C 1
ATOM 1426 O O . TRP A 1 182 ? -7.504 3.770 12.668 1.00 68.25 182 TRP A O 1
ATOM 1436 N N . ASP A 1 183 ? -6.433 5.766 12.594 1.00 62.78 183 ASP A N 1
ATOM 1437 C CA . ASP A 1 183 ? -7.101 6.520 13.658 1.00 62.78 183 ASP A CA 1
ATOM 1438 C C . ASP A 1 183 ? -8.292 7.343 13.152 1.00 62.78 183 ASP A C 1
ATOM 1440 O O . ASP A 1 183 ? -8.216 7.834 11.998 1.00 62.78 183 ASP A O 1
#

Sequence (183 aa):
MFPQTRQEGNVAGGHIAGRDVNITTHTAPHNYIDQLYESLKHEVNNSTPQEFIEQLQHFMASPPSQLSRSLADKLSDTNRQDIVETAELAKERAAKKIMRFQTSSAAQEIFAHILGELHTKYVQHVRPLIEAEATRLEIDAAFEEKVVAPVAQSMRPSTLGLSADVVHAFLFFLAGSCHVRWD

Organism: NCBI:txid1283306

InterPro domains:
  IPR046911 ABC-three component systems, C-terminal domain 9 [PF20285] (71-182)

Foldseek 3Di:
DDDDDDDDDDDDPDDDDDPDDDDPPPPDPCDPLNVLVVQQVVVVVPFDADAADPLLVVLVAADPPVPDDALCRLCVVVVNNVCSVVLVVLLVVLVVLQVVCRRGPSSNVVLSVLLVQLLVQCVVFQVVCLVVVHDPVSNVCSCVPRHQVVSQVVCPPPPSPRHSSNSVSSVSNSVRSVSDGSD

pLDDT: mean 74.82, std 12.72, range [42.62, 89.94]

Radius of gyration: 24.33 Å; chains: 1; bounding box: 41×43×91 Å